Protein 6IBH (pdb70)

Structure (mmCIF, N/CA/C/O backbone):
data_6IBH
#
_entry.id   6IBH
#
_cell.length_a   32.940
_cell.length_b   67.590
_cell.length_c   68.900
_cell.angle_alpha   90.00
_cell.angle_beta   97.94
_cell.angle_gamma   90.00
#
_symmetry.space_group_name_H-M   'P 1 21 1'
#
loop_
_entity.id
_entity.type
_entity.pdbx_description
1 polymer 'Auxiliary activity CAZyme'
2 non-polymer 2-acetamido-2-deoxy-beta-D-glucopyranose
3 non-polymer 'COPPER (II) ION'
4 non-polymer IMIDAZOLE
5 water water
#
loop_
_atom_site.group_PDB
_atom_site.id
_atom_site.type_symbol
_atom_site.label_atom_id
_atom_site.label_alt_id
_atom_site.label_comp_id
_atom_site.label_asym_id
_atom_site.label_entity_id
_atom_site.label_seq_id
_atom_site.pdbx_PDB_ins_code
_atom_site.Cartn_x
_atom_site.Cartn_y
_atom_site.Cartn_z
_atom_site.occupancy
_atom_site.B_iso_or_equiv
_atom_site.auth_seq_id
_atom_site.auth_comp_id
_atom_site.auth_asym_id
_atom_site.auth_atom_id
_atom_site.pdbx_PDB_model_num
ATOM 1 N N . HIS A 1 1 ? -10.185 6.949 43.163 1.00 32.07 1 HIS A N 1
ATOM 2 C CA . HIS A 1 1 ? -10.299 6.463 41.766 1.00 31.53 1 HIS A CA 1
ATOM 3 C C . HIS A 1 1 ? -9.176 7.100 40.937 1.00 33.62 1 HIS A C 1
ATOM 4 O O . HIS A 1 1 ? -8.520 8.027 41.411 1.00 30.52 1 HIS A O 1
ATOM 11 N N . PHE A 1 2 ? -8.978 6.618 39.710 1.00 27.96 2 PHE A N 1
ATOM 12 C CA . PHE A 1 2 ? -7.805 7.074 38.941 1.00 27.57 2 PHE A CA 1
ATOM 13 C C . PHE A 1 2 ? -8.089 7.051 37.436 1.00 23.95 2 PHE A C 1
ATOM 14 O O . PHE A 1 2 ? -8.919 6.299 36.932 1.00 24.11 2 PHE A O 1
ATOM 22 N N . GLN A 1 3 ? -7.285 7.837 36.722 1.00 25.35 3 GLN A N 1
ATOM 23 C CA . GLN A 1 3 ? -7.296 7.801 35.296 1.00 26.34 3 GLN A CA 1
ATOM 24 C C . GLN A 1 3 ? -5.883 7.555 34.789 1.00 26.94 3 GLN A C 1
ATOM 25 O O . GLN A 1 3 ? -4.919 8.018 35.371 1.00 28.20 3 GLN A O 1
ATOM 31 N N . LEU A 1 4 ? -5.801 6.842 33.674 1.00 24.92 4 LEU A N 1
ATOM 32 C CA . LEU A 1 4 ? -4.577 6.796 32.857 1.00 29.84 4 LEU A CA 1
ATOM 33 C C . LEU A 1 4 ? -4.417 8.107 32.095 1.00 31.34 4 LEU A C 1
ATOM 34 O O . LEU A 1 4 ? -5.303 8.468 31.372 1.00 35.77 4 LEU A O 1
ATOM 39 N N . GLN A 1 5 ? -3.267 8.767 32.252 1.00 31.46 5 GLN A N 1
ATOM 40 C CA . GLN A 1 5 ? -2.878 9.923 31.465 1.00 34.46 5 GLN A CA 1
ATOM 41 C C . GLN A 1 5 ? -2.133 9.441 30.210 1.00 35.82 5 GLN A C 1
ATOM 42 O O . GLN A 1 5 ? -2.515 9.809 29.117 1.00 32.89 5 GLN A O 1
ATOM 48 N N . TRP A 1 6 ? -1.114 8.589 30.380 1.00 31.34 6 TRP A N 1
ATOM 49 C CA . TRP A 1 6 ? -0.372 7.997 29.260 1.00 29.86 6 TRP A CA 1
ATOM 50 C C . TRP A 1 6 ? 0.273 6.700 29.740 1.00 27.56 6 TRP A C 1
ATOM 51 O O . TRP A 1 6 ? 0.819 6.646 30.848 1.00 30.33 6 TRP A O 1
ATOM 62 N N . PRO A 1 7 ? 0.205 5.643 28.942 1.00 28.77 7 PRO A N 1
ATOM 63 C CA . PRO A 1 7 ? -0.504 5.559 27.671 1.00 30.58 7 PRO A CA 1
ATOM 64 C C . PRO A 1 7 ? -2.009 5.543 27.886 1.00 30.80 7 PRO A C 1
ATOM 65 O O . PRO A 1 7 ? -2.448 5.171 28.977 1.00 32.91 7 PRO A O 1
ATOM 69 N N . GLY A 1 8 ? -2.765 5.989 26.874 1.00 28.11 8 GLY A N 1
ATOM 70 C CA . GLY A 1 8 ? -4.193 6.177 27.029 1.00 29.29 8 GLY A CA 1
ATOM 71 C C . GLY A 1 8 ? -4.923 4.863 27.213 1.00 26.70 8 GLY A C 1
ATOM 72 O O . GLY A 1 8 ? -4.547 3.792 26.665 1.00 28.66 8 GLY A O 1
ATOM 73 N N . ALA A 1 9 ? -5.995 4.921 27.991 1.00 25.17 9 ALA A N 1
ATOM 74 C CA . ALA A 1 9 ? -6.817 3.773 28.270 1.00 25.17 9 ALA A CA 1
ATOM 75 C C . ALA A 1 9 ? -7.644 3.340 27.045 1.00 27.37 9 ALA A C 1
ATOM 76 O O . ALA A 1 9 ? -7.838 4.077 26.047 1.00 28.26 9 ALA A O 1
ATOM 78 N N . ARG A 1 10 ? -8.222 2.128 27.171 1.00 29.31 10 ARG A N 1
ATOM 79 C CA . ARG A 1 10 ? -9.024 1.509 26.124 1.00 31.19 10 ARG A CA 1
ATOM 80 C C . ARG A 1 10 ? -10.211 2.372 25.735 1.00 30.94 10 ARG A C 1
ATOM 81 O O . ARG A 1 10 ? -10.624 2.355 24.576 1.00 34.85 10 ARG A O 1
ATOM 89 N N . GLY A 1 11 ? -10.794 3.034 26.729 1.00 29.84 11 GLY A N 1
ATOM 90 C CA . GLY A 1 11 ? -11.976 3.875 26.525 1.00 31.56 11 GLY A CA 1
ATOM 91 C C . GLY A 1 11 ? -12.115 4.848 27.663 1.00 30.18 11 GLY A C 1
ATOM 92 O O . GLY A 1 11 ? -11.215 4.930 28.508 1.00 28.43 11 GLY A O 1
ATOM 93 N N . ALA A 1 12 ? -13.248 5.547 27.707 1.00 30.79 12 ALA A N 1
ATOM 94 C CA . ALA A 1 12 ? -13.470 6.616 28.650 1.00 33.85 12 ALA A CA 1
ATOM 95 C C . ALA A 1 12 ? -13.425 6.109 30.095 1.00 34.81 12 ALA A C 1
ATOM 96 O O . ALA A 1 12 ? -13.856 4.978 30.396 1.00 28.69 12 ALA A O 1
ATOM 98 N N . PHE A 1 13 ? -12.874 6.963 30.970 1.00 31.14 13 PHE A N 1
ATOM 99 C CA . PHE A 1 13 ? -12.918 6.784 32.384 1.00 33.73 13 PHE A CA 1
ATOM 100 C C . PHE A 1 13 ? -14.374 6.864 32.836 1.00 31.65 13 PHE A C 1
ATOM 101 O O . PHE A 1 13 ? -15.061 7.827 32.543 1.00 31.73 13 PHE A O 1
ATOM 109 N N . VAL A 1 14 ? -14.836 5.818 33.512 1.00 29.67 14 VAL A N 1
ATOM 110 C CA . VAL A 1 14 ? -16.122 5.880 34.190 1.00 31.33 14 VAL A CA 1
ATOM 111 C C . VAL A 1 14 ? -15.910 5.354 35.614 1.00 29.10 14 VAL A C 1
ATOM 112 O O . VAL A 1 14 ? -15.518 4.203 35.812 1.00 29.29 14 VAL A O 1
ATOM 116 N N . ALA A 1 15 ? -16.103 6.224 36.600 1.00 29.25 15 ALA A N 1
ATOM 117 C CA . ALA A 1 15 ? -15.702 5.946 37.989 1.00 27.62 15 ALA A CA 1
ATOM 118 C C . ALA A 1 15 ? -16.322 4.623 38.483 1.00 30.19 15 ALA A C 1
ATOM 119 O O . ALA A 1 15 ? -15.615 3.753 39.020 1.00 29.62 15 ALA A O 1
ATOM 121 N N . ASN A 1 16 ? -17.625 4.452 38.238 1.00 29.11 16 ASN A N 1
ATOM 122 C CA . ASN A 1 16 ? -18.352 3.302 38.811 1.00 34.74 16 ASN A CA 1
ATOM 123 C C . ASN A 1 16 ? -17.870 1.999 38.161 1.00 34.18 16 ASN A C 1
ATOM 124 O O . ASN A 1 16 ? -17.902 0.933 38.768 1.00 33.60 16 ASN A O 1
ATOM 129 N N . ASP A 1 17 ? -17.409 2.097 36.913 1.00 31.25 17 ASP A N 1
ATOM 130 C CA . ASP A 1 17 ? -17.008 0.937 36.135 1.00 30.75 17 ASP A CA 1
ATOM 131 C C . ASP A 1 17 ? -15.580 0.488 36.450 1.00 28.88 17 ASP A C 1
ATOM 132 O O . ASP A 1 17 ? -15.154 -0.585 35.975 1.00 26.45 17 ASP A O 1
ATOM 137 N N . GLU A 1 18 ? -14.853 1.230 37.285 1.00 27.55 18 GLU A N 1
ATOM 138 C CA . GLU A 1 18 ? -13.462 0.865 37.576 1.00 28.93 18 GLU A CA 1
ATOM 139 C C . GLU A 1 18 ? -13.371 -0.423 38.400 1.00 27.26 18 GLU A C 1
ATOM 140 O O . GLU A 1 18 ? -12.343 -1.036 38.445 1.00 24.73 18 GLU A O 1
ATOM 146 N N . VAL A 1 19 ? -14.478 -0.852 39.029 1.00 26.52 19 VAL A N 1
ATOM 147 C CA . VAL A 1 19 ? -14.475 -2.125 39.750 1.00 29.18 19 VAL A CA 1
ATOM 148 C C . VAL A 1 19 ? -14.443 -3.349 38.827 1.00 29.76 19 VAL A C 1
ATOM 149 O O . VAL A 1 19 ? -14.226 -4.445 39.355 1.00 32.12 19 VAL A O 1
ATOM 153 N N . TYR A 1 20 ? -14.641 -3.183 37.514 1.00 26.90 20 TYR A N 1
ATOM 154 C CA . TYR A 1 20 ? -14.629 -4.276 36.533 1.00 29.56 20 TYR A CA 1
ATOM 155 C C . TYR A 1 20 ? -13.291 -4.361 35.816 1.00 30.99 20 TYR A C 1
ATOM 156 O O . TYR A 1 20 ? -12.546 -3.395 35.678 1.00 25.83 20 TYR A O 1
ATOM 165 N N . PHE A 1 21 ? -12.998 -5.577 35.364 1.00 29.05 21 PHE A N 1
ATOM 166 C CA . PHE A 1 21 ? -11.900 -5.835 34.450 1.00 32.67 21 PHE A CA 1
ATOM 167 C C . PHE A 1 21 ? -11.802 -4.747 33.373 1.00 27.62 21 PHE A C 1
ATOM 168 O O . PHE A 1 21 ? -12.732 -4.498 32.624 1.00 27.35 21 PHE A O 1
ATOM 176 N N . CYS A 1 22 ? -10.610 -4.139 33.266 1.00 28.40 22 CYS A N 1
ATOM 177 C CA . CYS A 1 22 ? -10.288 -3.113 32.283 1.00 27.92 22 CYS A CA 1
ATOM 178 C C . CYS A 1 22 ? -11.303 -1.966 32.332 1.00 27.54 22 CYS A C 1
ATOM 179 O O . CYS A 1 22 ? -11.581 -1.352 31.306 1.00 29.14 22 CYS A O 1
ATOM 182 N N . GLY A 1 23 ? -11.868 -1.700 33.519 1.00 28.13 23 GLY A N 1
ATOM 183 C CA . GLY A 1 23 ? -12.842 -0.612 33.656 1.00 27.00 23 GLY A CA 1
ATOM 184 C C . GLY A 1 23 ? -14.091 -0.825 32.812 1.00 28.07 23 GLY A C 1
ATOM 185 O O . GLY A 1 23 ? -14.716 0.149 32.401 1.00 28.57 23 GLY A O 1
ATOM 186 N N . ALA A 1 24 ? -14.481 -2.097 32.635 1.00 28.53 24 ALA A N 1
ATOM 187 C CA . ALA A 1 24 ? -15.651 -2.603 31.849 1.00 29.68 24 ALA A CA 1
ATOM 188 C C . ALA A 1 24 ? -15.434 -2.475 30.337 1.00 31.37 24 ALA A C 1
ATOM 189 O O . ALA A 1 24 ? -16.330 -2.834 29.551 1.00 33.59 24 ALA A O 1
ATOM 191 N N . HIS A 1 25 ? -14.256 -2.002 29.905 1.00 31.05 25 HIS A N 1
ATOM 192 C CA . HIS A 1 25 ? -13.866 -2.072 28.486 1.00 30.69 25 HIS A CA 1
ATOM 193 C C . HIS A 1 25 ? -13.209 -3.430 28.259 1.00 31.70 25 HIS A C 1
ATOM 194 O O . HIS A 1 25 ? -11.986 -3.525 28.182 1.00 32.68 25 HIS A O 1
ATOM 201 N N A ASN A 1 26 ? -14.018 -4.496 28.204 0.50 34.61 26 ASN A N 1
ATOM 202 N N B ASN A 1 26 ? -14.044 -4.470 28.164 0.50 32.99 26 ASN A N 1
ATOM 203 C CA A ASN A 1 26 ? -13.469 -5.853 28.363 0.50 38.33 26 ASN A CA 1
ATOM 204 C CA B ASN A 1 26 ? -13.613 -5.861 28.304 0.50 35.76 26 ASN A CA 1
ATOM 205 C C A ASN A 1 26 ? -12.786 -6.325 27.075 0.50 36.63 26 ASN A C 1
ATOM 206 C C B ASN A 1 26 ? -12.816 -6.316 27.077 0.50 35.10 26 ASN A C 1
ATOM 207 O O A ASN A 1 26 ? -11.858 -7.113 27.177 0.50 38.00 26 ASN A O 1
ATOM 208 O O B ASN A 1 26 ? -11.877 -7.097 27.206 0.50 36.56 26 ASN A O 1
ATOM 217 N N . ASN A 1 27 ? -13.206 -5.825 25.906 1.00 35.47 27 ASN A N 1
ATOM 218 C CA . ASN A 1 27 ? -12.617 -6.224 24.671 1.00 38.09 27 ASN A CA 1
ATOM 219 C C . ASN A 1 27 ? -11.436 -5.318 24.325 1.00 36.30 27 ASN A C 1
ATOM 220 O O . ASN A 1 27 ? -11.448 -4.098 24.539 1.00 34.69 27 ASN A O 1
ATOM 225 N N . VAL A 1 28 ? -10.402 -5.942 23.760 1.00 35.94 28 VAL A N 1
ATOM 226 C CA . VAL A 1 28 ? -9.249 -5.215 23.280 1.00 34.66 28 VAL A CA 1
ATOM 227 C C . VAL A 1 28 ? -9.645 -4.255 22.155 1.00 38.29 28 VAL A C 1
ATOM 228 O O . VAL A 1 28 ? -10.570 -4.513 21.379 1.00 35.20 28 VAL A O 1
ATOM 232 N N . THR A 1 29 ? -8.892 -3.153 22.054 1.00 35.75 29 THR A N 1
ATOM 233 C CA . THR A 1 29 ? -9.068 -2.135 21.042 1.00 36.36 29 THR A CA 1
ATOM 234 C C . THR A 1 29 ? -7.988 -2.318 19.972 1.00 41.34 29 THR A C 1
ATOM 235 O O . THR A 1 29 ? -7.005 -3.037 20.212 1.00 42.09 29 THR A O 1
ATOM 239 N N . THR A 1 30 ? -8.170 -1.667 18.810 1.00 37.61 30 THR A N 1
ATOM 240 C CA . THR A 1 30 ? -7.171 -1.750 17.735 1.00 38.03 30 THR A CA 1
ATOM 241 C C . THR A 1 30 ? -6.381 -0.448 17.608 1.00 36.81 30 THR A C 1
ATOM 242 O O . THR A 1 30 ? -5.440 -0.378 16.857 1.00 43.58 30 THR A O 1
ATOM 246 N N . ASN A 1 31 ? -6.796 0.609 18.294 1.00 33.63 31 ASN A N 1
ATOM 247 C CA . ASN A 1 31 ? -6.070 1.866 18.253 1.00 32.63 31 ASN A CA 1
ATOM 248 C C . ASN A 1 31 ? -5.051 1.912 19.406 1.00 34.27 31 ASN A C 1
ATOM 249 O O . ASN A 1 31 ? -5.252 2.616 20.441 1.00 34.76 31 ASN A O 1
ATOM 254 N N . ARG A 1 32 ? -3.979 1.151 19.236 1.00 32.54 32 ARG A N 1
ATOM 255 C CA . ARG A 1 32 ? -2.965 0.940 20.292 1.00 33.15 32 ARG A CA 1
ATOM 256 C C . ARG A 1 32 ? -1.982 2.113 20.309 1.00 35.47 32 ARG A C 1
ATOM 257 O O . ARG A 1 32 ? -1.748 2.788 19.303 1.00 35.82 32 ARG A O 1
ATOM 265 N N . THR A 1 33 ? -1.398 2.375 21.475 1.00 33.71 33 THR A N 1
ATOM 266 C CA . THR A 1 33 ? -0.356 3.395 21.584 1.00 33.53 33 THR A CA 1
ATOM 267 C C . THR A 1 33 ? 1.000 2.696 21.369 1.00 36.29 33 THR A C 1
ATOM 268 O O . THR A 1 33 ? 1.283 1.656 21.972 1.00 30.82 33 THR A O 1
ATOM 272 N N . ASP A 1 34 ? 1.859 3.308 20.546 1.00 35.07 34 ASP A N 1
ATOM 273 C CA . ASP A 1 34 ? 3.219 2.833 20.428 1.00 37.29 34 ASP A CA 1
ATOM 274 C C . ASP A 1 34 ? 3.985 3.178 21.716 1.00 30.37 34 ASP A C 1
ATOM 275 O O . ASP A 1 34 ? 3.979 4.321 22.183 1.00 34.44 34 ASP A O 1
ATOM 280 N N . PHE A 1 35 ? 4.659 2.167 22.243 1.00 33.01 35 PHE A N 1
ATOM 281 C CA . PHE A 1 35 ? 5.289 2.255 23.550 1.00 32.32 35 PHE A CA 1
ATOM 282 C C . PHE A 1 35 ? 6.736 1.814 23.419 1.00 30.95 35 PHE A C 1
ATOM 283 O O . PHE A 1 35 ? 6.987 0.680 23.015 1.00 31.74 35 PHE A O 1
ATOM 291 N N . PRO A 1 36 ? 7.716 2.686 23.778 1.00 33.25 36 PRO A N 1
ATOM 292 C CA . PRO A 1 36 ? 9.127 2.420 23.482 1.00 33.68 36 PRO A CA 1
ATOM 293 C C . PRO A 1 36 ? 9.790 1.368 24.386 1.00 33.82 36 PRO A C 1
ATOM 294 O O . PRO A 1 36 ? 9.456 1.244 25.561 1.00 36.40 36 PRO A O 1
ATOM 298 N N . LEU A 1 37 ? 10.755 0.639 23.826 1.00 37.95 37 LEU A N 1
ATOM 299 C CA . LEU A 1 37 ? 11.521 -0.377 24.537 1.00 37.68 37 LEU A CA 1
ATOM 300 C C . LEU A 1 37 ? 12.897 0.170 24.964 1.00 37.02 37 LEU A C 1
ATOM 301 O O . LEU A 1 37 ? 13.711 -0.572 25.487 1.00 38.38 37 LEU A O 1
ATOM 306 N N . ASP A 1 38 ? 13.154 1.455 24.751 1.00 40.55 38 ASP A N 1
ATOM 307 C CA . ASP A 1 38 ? 14.501 2.033 24.912 1.00 42.44 38 ASP A CA 1
ATOM 308 C C . ASP A 1 38 ? 14.673 2.691 26.295 1.00 40.37 38 ASP A C 1
ATOM 309 O O . ASP A 1 38 ? 15.667 3.375 26.541 1.00 39.17 38 ASP A O 1
ATOM 314 N N . GLY A 1 39 ? 13.663 2.551 27.169 1.00 36.60 39 GLY A N 1
ATOM 315 C CA . GLY A 1 39 ? 13.687 3.070 28.484 1.00 35.16 39 GLY A CA 1
ATOM 316 C C . GLY A 1 39 ? 13.144 4.479 28.596 1.00 38.60 39 GLY A C 1
ATOM 317 O O . GLY A 1 39 ? 13.180 5.046 29.676 1.00 41.80 39 GLY A O 1
ATOM 318 N N . SER A 1 40 ? 12.602 5.058 27.516 1.00 31.11 40 SER A N 1
ATOM 319 C CA . SER A 1 40 ? 11.992 6.387 27.642 1.00 33.00 40 SER A CA 1
ATOM 320 C C . SER A 1 40 ? 10.518 6.281 28.065 1.00 30.21 40 SER A C 1
ATOM 321 O O . SER A 1 40 ? 9.827 7.291 28.243 1.00 34.62 40 SER A O 1
ATOM 324 N N . GLY A 1 41 ? 9.999 5.062 28.133 1.00 32.59 41 GLY A N 1
ATOM 325 C CA . GLY A 1 41 ? 8.595 4.852 28.428 1.00 30.98 41 GLY A CA 1
ATOM 326 C C . GLY A 1 41 ? 8.277 5.050 29.902 1.00 29.99 41 GLY A C 1
ATOM 327 O O . GLY A 1 41 ? 9.160 5.073 30.792 1.00 27.86 41 GLY A O 1
ATOM 328 N N . PHE A 1 42 ? 6.988 5.214 30.161 1.00 28.83 42 PHE A N 1
ATOM 329 C CA . PHE A 1 42 ? 6.482 5.482 31.481 1.00 28.41 42 PHE A CA 1
ATOM 330 C C . PHE A 1 42 ? 4.986 5.194 31.515 1.00 30.50 42 PHE A C 1
ATOM 331 O O . PHE A 1 42 ? 4.306 5.153 30.471 1.00 29.28 42 PHE A O 1
ATOM 339 N N . VAL A 1 43 ? 4.475 5.051 32.747 1.00 27.78 43 VAL A N 1
ATOM 340 C CA . VAL A 1 43 ? 3.065 5.000 32.935 1.00 27.23 43 VAL A CA 1
ATOM 341 C C . VAL A 1 43 ? 2.666 6.116 33.887 1.00 27.41 43 VAL A C 1
ATOM 342 O O . VAL A 1 43 ? 3.209 6.206 34.995 1.00 26.66 43 VAL A O 1
ATOM 346 N N . SER A 1 44 ? 1.749 6.965 33.427 1.00 25.81 44 SER A N 1
ATOM 347 C CA . SER A 1 44 ? 1.317 8.137 34.169 1.00 26.83 44 SER A CA 1
ATOM 348 C C . SER A 1 44 ? -0.174 8.034 34.480 1.00 25.88 44 SER A C 1
ATOM 349 O O . SER A 1 44 ? -1.003 7.882 33.535 1.00 26.53 44 SER A O 1
ATOM 352 N N . ILE A 1 45 ? -0.517 8.186 35.764 1.00 25.30 45 ILE A N 1
ATOM 353 C CA . ILE A 1 45 ? -1.876 8.176 36.234 1.00 25.42 45 ILE A CA 1
ATOM 354 C C . ILE A 1 45 ? -2.176 9.442 37.013 1.00 27.65 45 ILE A C 1
ATOM 355 O O . ILE A 1 45 ? -1.287 10.137 37.422 1.00 25.43 45 ILE A O 1
ATOM 360 N N . LYS A 1 46 ? -3.473 9.665 37.250 1.00 27.37 46 LYS A N 1
ATOM 361 C CA . LYS A 1 46 ? -3.910 10.706 38.166 1.00 30.61 46 LYS A CA 1
ATOM 362 C C . LYS A 1 46 ? -4.910 10.105 39.145 1.00 26.98 46 LYS A C 1
ATOM 363 O O . LYS A 1 46 ? -5.807 9.432 38.705 1.00 28.86 46 LYS A O 1
ATOM 369 N N . SER A 1 47 ? -4.652 10.277 40.444 1.00 25.52 47 SER A N 1
ATOM 370 C CA . SER A 1 47 ? -5.537 9.808 41.509 1.00 27.69 47 SER A CA 1
ATOM 371 C C . SER A 1 47 ? -6.306 10.999 42.117 1.00 29.06 47 SER A C 1
ATOM 372 O O . SER A 1 47 ? -5.717 12.009 42.441 1.00 27.47 47 SER A O 1
ATOM 375 N N . GLY A 1 48 ? -7.573 10.769 42.425 1.00 27.23 48 GLY A N 1
ATOM 376 C CA . GLY A 1 48 ? -8.403 11.723 43.138 1.00 32.02 48 GLY A CA 1
ATOM 377 C C . GLY A 1 48 ? -8.130 11.778 44.636 1.00 34.31 48 GLY A C 1
ATOM 378 O O . GLY A 1 48 ? -8.532 12.736 45.267 1.00 34.89 48 GLY A O 1
ATOM 379 N N . HIS A 1 49 ? -7.440 10.776 45.207 1.00 30.08 49 HIS A N 1
ATOM 380 C CA . HIS A 1 49 ? -7.261 10.704 46.655 1.00 30.94 49 HIS A CA 1
ATOM 381 C C . HIS A 1 49 ? -6.056 9.837 46.990 1.00 32.31 49 HIS A C 1
ATOM 382 O O . HIS A 1 49 ? -5.526 9.114 46.137 1.00 33.51 49 HIS A O 1
ATOM 389 N N . ALA A 1 50 ? -5.571 9.993 48.221 1.00 30.27 50 ALA A N 1
ATOM 390 C CA . ALA A 1 50 ? -4.404 9.252 48.698 1.00 30.30 50 ALA A CA 1
ATOM 391 C C . ALA A 1 50 ? -4.540 9.107 50.206 1.00 30.07 50 ALA A C 1
ATOM 392 O O . ALA A 1 50 ? -5.230 9.926 50.794 1.00 29.24 50 ALA A O 1
ATOM 394 N N . PRO A 1 51 ? -3.897 8.104 50.821 1.00 28.13 51 PRO A N 1
ATOM 395 C CA . PRO A 1 51 ? -3.032 7.115 50.190 1.00 26.59 51 PRO A CA 1
ATOM 396 C C . PRO A 1 51 ? -3.762 6.085 49.311 1.00 26.85 51 PRO A C 1
ATOM 397 O O . PRO A 1 51 ? -4.982 5.828 49.457 1.00 27.17 51 PRO A O 1
ATOM 401 N N . TYR A 1 52 ? -3.013 5.460 48.402 1.00 24.19 52 TYR A N 1
ATOM 402 C CA . TYR A 1 52 ? -3.495 4.354 47.633 1.00 25.78 52 TYR A CA 1
ATOM 403 C C . TYR A 1 52 ? -2.297 3.462 47.305 1.00 25.30 52 TYR A C 1
ATOM 404 O O . TYR A 1 52 ? -1.152 3.864 47.467 1.00 27.55 52 TYR A O 1
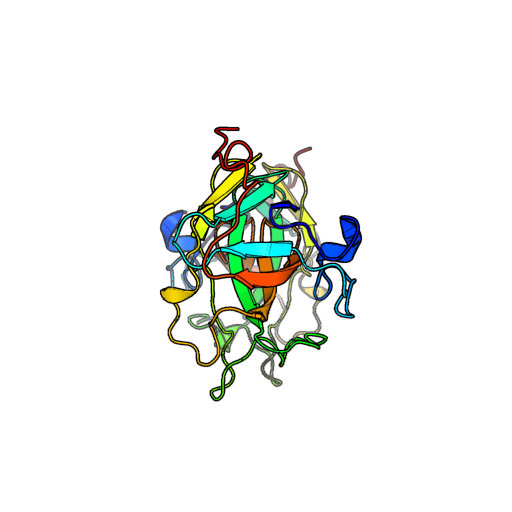ATOM 413 N N . THR A 1 53 ? -2.607 2.231 46.949 1.00 23.94 53 THR A N 1
ATOM 414 C CA . THR A 1 53 ? -1.621 1.253 46.525 1.00 24.68 53 THR A CA 1
ATOM 415 C C . THR A 1 53 ? -1.855 0.978 45.040 1.00 23.27 53 THR A C 1
ATOM 416 O O . THR A 1 53 ? -2.941 0.756 44.623 1.00 24.43 53 THR A O 1
ATOM 420 N N . VAL A 1 54 ? -0.784 0.999 44.223 1.00 23.04 54 VAL A N 1
ATOM 421 C CA . VAL A 1 54 ? -0.948 0.836 42.817 1.00 22.19 54 VAL A CA 1
ATOM 422 C C . VAL A 1 54 ? 0.193 -0.063 42.314 1.00 21.72 54 VAL A C 1
ATOM 423 O O . VAL A 1 54 ? 1.285 -0.055 42.844 1.00 22.49 54 VAL A O 1
ATOM 427 N N . GLY A 1 55 ? -0.147 -0.841 41.289 1.00 23.70 55 GLY A N 1
ATOM 428 C CA . GLY A 1 55 ? 0.811 -1.615 40.521 1.00 22.60 55 GLY A CA 1
ATOM 429 C C . GLY A 1 55 ? 0.245 -1.816 39.125 1.00 22.81 55 GLY A C 1
ATOM 430 O O . GLY A 1 55 ? -0.786 -1.201 38.775 1.00 24.79 55 GLY A O 1
ATOM 431 N N . ALA A 1 56 ? 0.930 -2.610 38.286 1.00 23.87 56 ALA A N 1
ATOM 432 C CA . ALA A 1 56 ? 0.380 -2.945 36.966 1.00 24.67 56 ALA A CA 1
ATOM 433 C C . ALA A 1 56 ? 0.686 -4.399 36.640 1.00 29.15 56 ALA A C 1
ATOM 434 O O . ALA A 1 56 ? 1.760 -4.856 36.960 1.00 29.12 56 ALA A O 1
ATOM 436 N N . ILE A 1 57 ? -0.274 -5.049 35.974 1.00 30.21 57 ILE A N 1
ATOM 437 C CA . ILE A 1 57 ? -0.111 -6.381 35.404 1.00 29.54 57 ILE A CA 1
ATOM 438 C C . ILE A 1 57 ? -0.159 -6.252 33.887 1.00 28.60 57 ILE A C 1
ATOM 439 O O . ILE A 1 57 ? -0.618 -5.252 33.358 1.00 28.40 57 ILE A O 1
ATOM 444 N N . ILE A 1 58 ? 0.411 -7.230 33.190 1.00 30.00 58 ILE A N 1
ATOM 445 C CA . ILE A 1 58 ? 0.581 -7.136 31.761 1.00 30.28 58 ILE A CA 1
ATOM 446 C C . ILE A 1 58 ? 0.128 -8.443 31.088 1.00 33.47 58 ILE A C 1
ATOM 447 O O . ILE A 1 58 ? 0.336 -9.513 31.614 1.00 32.23 58 ILE A O 1
ATOM 452 N N . SER A 1 59 ? -0.507 -8.290 29.922 1.00 35.84 59 SER A N 1
ATOM 453 C CA . SER A 1 59 ? -0.824 -9.393 29.012 1.00 39.19 59 SER A CA 1
ATOM 454 C C . SER A 1 59 ? -0.080 -9.147 27.705 1.00 32.03 59 SER A C 1
ATOM 455 O O . SER A 1 59 ? -0.063 -8.044 27.178 1.00 32.26 59 SER A O 1
ATOM 458 N N . LEU A 1 60 ? 0.561 -10.211 27.215 1.00 35.75 60 LEU A N 1
ATOM 459 C CA . LEU A 1 60 ? 1.159 -10.219 25.871 1.00 38.48 60 LEU A CA 1
ATOM 460 C C . LEU A 1 60 ? 0.224 -10.896 24.836 1.00 42.00 60 LEU A C 1
ATOM 461 O O . LEU A 1 60 ? 0.647 -11.214 23.715 1.00 41.31 60 LEU A O 1
ATOM 466 N N . GLU A 1 61 ? -1.033 -11.160 25.208 1.00 40.61 61 GLU A N 1
ATOM 467 C CA . GLU A 1 61 ? -2.073 -11.551 24.251 1.00 40.53 61 GLU A CA 1
ATOM 468 C C . GLU A 1 61 ? -2.543 -10.321 23.481 1.00 43.44 61 GLU A C 1
ATOM 469 O O . GLU A 1 61 ? -2.792 -9.277 24.102 1.00 44.45 61 GLU A O 1
ATOM 475 N N . THR A 1 62 ? -2.689 -10.450 22.152 1.00 40.76 62 THR A N 1
ATOM 476 C CA . THR A 1 62 ? -3.307 -9.399 21.354 1.00 42.66 62 THR A CA 1
ATOM 477 C C . THR A 1 62 ? -4.764 -9.239 21.823 1.00 41.84 62 THR A C 1
ATOM 478 O O . THR A 1 62 ? -5.260 -8.120 21.979 1.00 45.37 62 THR A O 1
ATOM 482 N N . ASP A 1 63 ? -5.430 -10.371 22.066 1.00 42.10 63 ASP A N 1
ATOM 483 C CA . ASP A 1 63 ? -6.829 -10.410 22.444 1.00 46.47 63 ASP A CA 1
ATOM 484 C C . ASP A 1 63 ? -6.915 -10.565 23.973 1.00 49.05 63 ASP A C 1
ATOM 485 O O . ASP A 1 63 ? -7.344 -11.601 24.498 1.00 50.26 63 ASP A O 1
ATOM 490 N N . ALA A 1 64 ? -6.470 -9.526 24.692 1.00 40.69 64 ALA A N 1
ATOM 491 C CA . ALA A 1 64 ? -6.434 -9.574 26.152 1.00 44.02 64 ALA A CA 1
ATOM 492 C C . ALA A 1 64 ? -7.832 -9.216 26.669 1.00 43.50 64 ALA A C 1
ATOM 493 O O . ALA A 1 64 ? -8.115 -8.053 26.837 1.00 40.25 64 ALA A O 1
ATOM 495 N N . ASP A 1 65 ? -8.691 -10.222 26.866 1.00 47.95 65 ASP A N 1
ATOM 496 C CA . ASP A 1 65 ? -10.128 -9.997 27.063 1.00 49.27 65 ASP A CA 1
ATOM 497 C C . ASP A 1 65 ? -10.566 -10.568 28.419 1.00 48.52 65 ASP A C 1
ATOM 498 O O . ASP A 1 65 ? -11.740 -10.500 28.764 1.00 48.61 65 ASP A O 1
ATOM 503 N N . ALA A 1 66 ? -9.631 -11.104 29.211 1.00 40.38 66 ALA A N 1
ATOM 504 C CA . ALA A 1 66 ? -9.970 -11.840 30.430 1.00 43.86 66 ALA A CA 1
ATOM 505 C C . ALA A 1 66 ? -8.793 -11.826 31.414 1.00 41.60 66 ALA A C 1
ATOM 506 O O . ALA A 1 66 ? -7.656 -11.691 31.003 1.00 43.31 66 ALA A O 1
ATOM 508 N N . TRP A 1 67 ? -9.086 -12.045 32.695 1.00 40.45 67 TRP A N 1
ATOM 509 C CA . TRP A 1 67 ? -8.076 -12.039 33.780 1.00 42.92 67 TRP A CA 1
ATOM 510 C C . TRP A 1 67 ? -6.931 -13.023 33.479 1.00 47.06 67 TRP A C 1
ATOM 511 O O . TRP A 1 67 ? -5.738 -12.747 33.720 1.00 39.83 67 TRP A O 1
ATOM 522 N N A GLU A 1 68 ? -7.307 -14.190 32.952 0.70 49.61 68 GLU A N 1
ATOM 523 N N B GLU A 1 68 ? -7.318 -14.187 32.947 0.30 44.53 68 GLU A N 1
ATOM 524 C CA A GLU A 1 68 ? -6.348 -15.274 32.730 0.70 51.16 68 GLU A CA 1
ATOM 525 C CA B GLU A 1 68 ? -6.414 -15.297 32.658 0.30 43.96 68 GLU A CA 1
ATOM 526 C C A GLU A 1 68 ? -5.283 -14.849 31.707 0.70 40.41 68 GLU A C 1
ATOM 527 C C B GLU A 1 68 ? -5.298 -14.857 31.700 0.30 39.20 68 GLU A C 1
ATOM 528 O O A GLU A 1 68 ? -4.181 -15.385 31.723 0.70 43.46 68 GLU A O 1
ATOM 529 O O B GLU A 1 68 ? -4.194 -15.390 31.741 0.30 40.67 68 GLU A O 1
ATOM 540 N N . ASP A 1 69 ? -5.606 -13.890 30.833 1.00 37.70 69 ASP A N 1
ATOM 541 C CA . ASP A 1 69 ? -4.678 -13.358 29.853 1.00 36.87 6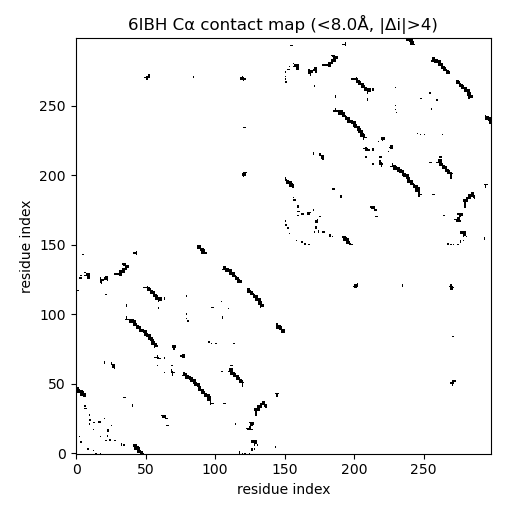9 ASP A CA 1
ATOM 542 C C . ASP A 1 69 ? -3.494 -12.605 30.500 1.00 35.70 69 ASP A C 1
ATOM 543 O O . ASP A 1 69 ? -2.498 -12.284 29.794 1.00 37.06 69 ASP A O 1
ATOM 548 N N . PHE A 1 70 ? -3.580 -12.348 31.807 1.00 35.46 70 PHE A N 1
ATOM 549 C CA . PHE A 1 70 ? -2.567 -11.583 32.557 1.00 35.26 70 PHE A CA 1
ATOM 550 C C . PHE A 1 70 ? -1.832 -12.487 33.536 1.00 35.05 70 PHE A C 1
ATOM 551 O O . PHE A 1 70 ? -1.104 -11.989 34.366 1.00 35.50 70 PHE A O 1
ATOM 559 N N . LYS A 1 71 ? -2.000 -13.814 33.417 1.00 36.77 71 LYS A N 1
ATOM 560 C CA . LYS A 1 71 ? -1.438 -14.747 34.381 1.00 35.53 71 LYS A CA 1
ATOM 561 C C . LYS A 1 71 ? -0.338 -15.555 33.706 1.00 35.67 71 LYS A C 1
ATOM 562 O O . LYS A 1 71 ? -0.359 -15.750 32.500 1.00 37.33 71 LYS A O 1
ATOM 568 N N . ASN A 1 72 ? 0.656 -15.938 34.501 1.00 38.88 72 ASN A N 1
ATOM 569 C CA . ASN A 1 72 ? 1.747 -16.761 33.991 1.00 43.70 72 ASN A CA 1
ATOM 570 C C . ASN A 1 72 ? 1.364 -18.238 34.156 1.00 40.34 72 ASN A C 1
ATOM 571 O O . ASN A 1 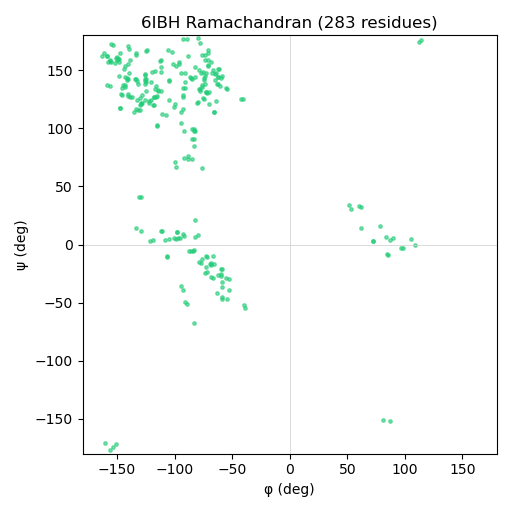72 ? 0.313 -18.562 34.747 1.00 39.98 72 ASN A O 1
ATOM 576 N N . SER A 1 73 ? 2.255 -19.102 33.655 1.00 45.90 73 SER A N 1
ATOM 577 C CA . SER A 1 73 ? 2.116 -20.566 33.597 1.00 50.73 73 SER A CA 1
ATOM 578 C C . SER A 1 73 ? 1.853 -21.151 34.987 1.00 48.44 73 SER A C 1
ATOM 579 O O . SER A 1 73 ? 1.197 -22.196 35.113 1.00 50.46 73 SER A O 1
ATOM 582 N N . SER A 1 74 ? 2.351 -20.478 36.027 1.00 48.08 74 SER A N 1
ATOM 583 C CA . SER A 1 74 ? 2.149 -20.910 37.413 1.00 45.86 74 SER A CA 1
ATOM 584 C C . SER A 1 74 ? 0.923 -20.261 38.071 1.00 42.93 74 SER A C 1
ATOM 585 O O . SER A 1 74 ? 0.732 -20.405 39.277 1.00 49.17 74 SER A O 1
ATOM 588 N N . GLY A 1 75 ? 0.086 -19.552 37.305 1.00 46.49 75 GLY A N 1
ATOM 589 C CA . GLY A 1 75 ? -1.194 -19.061 37.844 1.00 43.49 75 GLY A CA 1
ATOM 590 C C . GLY A 1 75 ? -1.065 -17.752 38.618 1.00 46.70 75 GLY A C 1
ATOM 591 O O . GLY A 1 75 ? -2.045 -17.286 39.158 1.00 47.11 75 GLY A O 1
ATOM 592 N N . GLY A 1 76 ? 0.114 -17.118 38.618 1.00 45.35 76 GLY A N 1
ATOM 593 C CA . GLY A 1 76 ? 0.273 -15.796 39.242 1.00 45.22 76 GLY A CA 1
ATOM 594 C C . GLY A 1 76 ? 0.153 -14.676 38.218 1.00 41.13 76 GLY A C 1
ATOM 595 O O . GLY A 1 76 ? 0.386 -14.870 37.016 1.00 36.33 76 GLY A O 1
ATOM 596 N N . ASP A 1 77 ? -0.189 -13.477 38.708 1.00 43.46 77 ASP A N 1
ATOM 597 C CA . ASP A 1 77 ? -0.291 -12.319 37.863 1.00 40.12 77 ASP A CA 1
ATOM 598 C C . ASP A 1 77 ? 1.094 -12.011 37.315 1.00 34.39 77 ASP A C 1
ATOM 599 O O . ASP A 1 77 ? 2.056 -12.132 38.047 1.00 39.71 77 ASP A O 1
ATOM 604 N N . GLN A 1 78 ? 1.154 -11.596 36.047 1.00 31.85 78 GLN A N 1
ATOM 605 C CA . GLN A 1 78 ? 2.389 -11.104 35.436 1.00 35.43 78 GLN A CA 1
ATOM 606 C C . GLN A 1 78 ? 2.545 -9.633 35.806 1.00 34.58 78 GLN A C 1
ATOM 607 O O . GLN A 1 78 ? 1.886 -8.776 35.215 1.00 32.24 78 GLN A O 1
ATOM 613 N N . ILE A 1 79 ? 3.376 -9.379 36.826 1.00 37.04 79 ILE A N 1
ATOM 614 C CA . ILE A 1 79 ? 3.521 -8.072 37.378 1.00 36.38 79 ILE A CA 1
ATOM 615 C C . ILE A 1 79 ? 4.464 -7.298 36.474 1.00 37.23 79 ILE A C 1
ATOM 616 O O . ILE A 1 79 ? 5.580 -7.717 36.247 1.00 39.15 79 ILE A O 1
ATOM 621 N N . ALA A 1 80 ? 3.977 -6.170 35.950 1.00 31.16 80 ALA A N 1
ATOM 622 C CA . ALA A 1 80 ? 4.782 -5.273 35.138 1.00 30.60 80 ALA A CA 1
ATOM 623 C C . ALA A 1 80 ? 5.416 -4.170 36.008 1.00 30.70 80 ALA A C 1
ATOM 624 O O . ALA A 1 80 ? 6.497 -3.697 35.716 1.00 28.56 80 ALA A O 1
ATOM 626 N N . ILE A 1 81 ? 4.648 -3.678 36.981 1.00 28.06 81 ILE A N 1
ATOM 627 C CA . ILE A 1 81 ? 5.015 -2.597 37.855 1.00 29.64 81 ILE A CA 1
ATOM 628 C C . ILE A 1 81 ? 4.656 -3.032 39.267 1.00 26.60 81 ILE A C 1
ATOM 629 O O . ILE A 1 81 ? 3.507 -3.294 39.567 1.00 28.69 81 ILE A O 1
ATOM 634 N N . ALA A 1 82 ? 5.657 -3.158 40.116 1.00 29.60 82 ALA A N 1
ATOM 635 C CA . ALA A 1 82 ? 5.468 -3.685 41.457 1.00 27.50 82 ALA A CA 1
ATOM 636 C C . ALA A 1 82 ? 4.538 -2.762 42.223 1.00 25.49 82 ALA A C 1
ATOM 637 O O . ALA A 1 82 ? 4.587 -1.509 42.039 1.00 25.81 82 ALA A O 1
ATOM 639 N N . TYR A 1 83 ? 3.701 -3.365 43.076 1.00 27.57 83 TYR A N 1
ATOM 640 C CA . TYR A 1 83 ? 2.798 -2.617 43.970 1.00 27.37 83 TYR A CA 1
ATOM 641 C C . TYR A 1 83 ? 3.614 -1.723 44.910 1.00 29.11 83 TYR A C 1
ATOM 642 O O . TYR A 1 83 ? 4.641 -2.140 45.470 1.00 29.72 83 TYR A O 1
ATOM 651 N N . ARG A 1 84 ? 3.163 -0.476 45.092 1.00 25.08 84 ARG A N 1
ATOM 652 C CA . ARG A 1 84 ? 3.716 0.380 46.075 1.00 27.07 84 ARG A CA 1
ATOM 653 C C . ARG A 1 84 ? 2.611 1.300 46.589 1.00 26.61 84 ARG A C 1
ATOM 654 O O . ARG A 1 84 ? 1.579 1.553 45.910 1.00 26.11 84 ARG A O 1
ATOM 662 N N . GLN A 1 85 ? 2.860 1.848 47.779 1.00 25.68 85 GLN A N 1
ATOM 663 C CA . GLN A 1 85 ? 1.953 2.827 48.360 1.00 27.84 85 GLN A CA 1
ATOM 664 C C . GLN A 1 85 ? 2.346 4.203 47.805 1.00 28.94 85 GLN A C 1
ATOM 665 O O . GLN A 1 85 ? 3.511 4.475 47.629 1.00 28.46 85 GLN A O 1
ATOM 671 N N . VAL A 1 86 ? 1.351 5.050 47.551 1.00 28.33 86 VAL A N 1
ATOM 672 C CA . VAL A 1 86 ? 1.527 6.388 47.051 1.00 28.50 86 VAL A CA 1
ATOM 673 C C . VAL A 1 86 ? 0.793 7.289 48.050 1.00 30.26 86 VAL A C 1
ATOM 674 O O . VAL A 1 86 ? -0.336 7.008 48.357 1.00 27.99 86 VAL A O 1
ATOM 678 N N . ASP A 1 87 ? 1.423 8.372 48.511 1.00 30.75 87 ASP A N 1
ATOM 679 C CA . ASP A 1 87 ? 0.890 9.179 49.578 1.00 33.00 87 ASP A CA 1
ATOM 680 C C . ASP A 1 87 ? 0.380 10.538 49.102 1.00 38.47 87 ASP A C 1
ATOM 681 O O . ASP A 1 87 ? -0.102 11.293 49.938 1.00 38.04 87 ASP A O 1
ATOM 686 N N . ASN A 1 88 ? 0.394 10.796 47.788 1.00 33.53 88 ASN A N 1
ATOM 687 C CA A ASN A 1 88 ? -0.044 12.071 47.238 0.50 34.61 88 ASN A CA 1
ATOM 688 C CA B ASN A 1 88 ? -0.006 12.057 47.195 0.50 33.78 88 ASN A CA 1
ATOM 689 C C . ASN A 1 88 ? -1.155 11.816 46.202 1.00 34.77 88 ASN A C 1
ATOM 690 O O . ASN A 1 88 ? -1.100 10.876 45.421 1.00 32.35 88 ASN A O 1
ATOM 699 N N . SER A 1 89 ? -2.177 12.691 46.197 1.00 30.49 89 SER A N 1
ATOM 700 C CA . SER A 1 89 ? -3.158 12.696 45.168 1.00 26.78 89 SER A CA 1
ATOM 701 C C . SER A 1 89 ? -2.582 13.419 43.945 1.00 29.31 89 SER A C 1
ATOM 702 O O . SER A 1 89 ? -1.468 13.906 43.999 1.00 29.79 89 SER A O 1
ATOM 705 N N . GLY A 1 90 ? -3.348 13.493 42.848 1.00 29.40 90 GLY A N 1
ATOM 706 C CA . GLY A 1 90 ? -2.895 14.083 41.608 1.00 31.06 90 GLY A CA 1
ATOM 707 C C . GLY A 1 90 ? -2.055 13.109 40.799 1.00 30.24 90 GLY A C 1
ATOM 708 O O . GLY A 1 90 ? -2.275 11.908 40.846 1.00 28.64 90 GLY A O 1
ATOM 709 N N . THR A 1 91 ? -1.125 13.625 40.008 1.00 25.44 91 THR A N 1
ATOM 710 C CA . THR A 1 91 ? -0.345 12.796 39.071 1.00 26.91 91 THR A CA 1
ATOM 711 C C . THR A 1 91 ? 0.681 11.938 39.833 1.00 27.60 91 THR A C 1
ATOM 712 O O . THR A 1 91 ? 1.298 12.323 40.802 1.00 27.69 91 THR A O 1
ATOM 716 N N . TYR A 1 92 ? 0.925 10.758 39.278 1.00 29.11 92 TYR A N 1
ATOM 717 C CA . TYR A 1 92 ? 1.880 9.809 39.709 1.00 27.68 92 TYR A CA 1
ATOM 718 C C . TYR A 1 92 ? 2.399 9.111 38.461 1.00 27.61 92 TYR A C 1
ATOM 719 O O . TYR A 1 92 ? 1.595 8.658 37.634 1.00 30.08 92 TYR A O 1
ATOM 728 N N . CYS A 1 93 ? 3.714 9.046 38.320 1.00 27.41 93 CYS A N 1
ATOM 729 C CA . CYS A 1 93 ? 4.278 8.575 37.089 1.00 31.32 93 CYS A CA 1
ATOM 730 C C . CYS A 1 93 ? 5.490 7.695 37.385 1.00 29.54 93 CYS A C 1
ATOM 731 O O . CYS A 1 93 ? 6.414 8.102 38.088 1.00 31.62 93 CYS A O 1
ATOM 734 N N . VAL A 1 94 ? 5.505 6.488 36.824 1.00 26.06 94 VAL A N 1
ATOM 735 C CA . VAL A 1 94 ? 6.674 5.639 36.994 1.00 32.23 94 VAL A CA 1
ATOM 736 C C . VAL A 1 94 ? 7.258 5.298 35.628 1.00 31.19 94 VAL A C 1
ATOM 737 O O . VAL A 1 94 ? 6.537 5.026 34.660 1.00 27.15 94 VAL A O 1
ATOM 741 N N . PRO A 1 95 ? 8.597 5.283 35.505 1.00 31.76 95 PRO A N 1
ATOM 742 C CA . PRO A 1 95 ? 9.226 4.834 34.277 1.00 35.06 95 PRO A CA 1
ATOM 743 C C . PRO A 1 95 ? 8.950 3.345 34.121 1.00 33.21 95 PRO A C 1
ATOM 744 O O . PRO A 1 95 ? 8.772 2.657 35.099 1.00 32.39 95 PRO A O 1
ATOM 748 N N . PHE A 1 96 ? 8.888 2.890 32.876 1.00 31.28 96 PHE A N 1
ATOM 749 C CA . PHE A 1 96 ? 8.630 1.520 32.625 1.00 30.63 96 PHE A CA 1
ATOM 750 C C . PHE A 1 96 ? 9.384 1.125 31.355 1.00 34.78 96 PHE A C 1
ATOM 751 O O . PHE A 1 96 ? 9.133 1.636 30.260 1.00 34.68 96 PHE A O 1
ATOM 759 N N . ASN A 1 97 ? 10.305 0.193 31.541 1.00 30.57 97 ASN A N 1
ATOM 760 C CA . ASN A 1 97 ? 11.042 -0.417 30.475 1.00 35.45 97 ASN A CA 1
ATOM 761 C C . ASN A 1 97 ? 10.678 -1.897 30.438 1.00 33.28 97 ASN A C 1
ATOM 762 O O . ASN A 1 97 ? 11.165 -2.682 31.240 1.00 31.61 97 ASN A O 1
ATOM 767 N N . PRO A 1 98 ? 9.807 -2.325 29.498 1.00 35.93 98 PRO A N 1
ATOM 768 C CA . PRO A 1 98 ? 9.354 -3.711 29.426 1.00 33.40 98 PRO A CA 1
ATOM 769 C C . PRO A 1 98 ? 10.499 -4.709 29.220 1.00 37.66 98 PRO A C 1
ATOM 770 O O . PRO A 1 98 ? 10.339 -5.912 29.516 1.00 38.43 98 PRO A O 1
ATOM 774 N N . SER A 1 99 ? 11.633 -4.212 28.715 1.00 38.75 99 SER A N 1
ATOM 775 C CA . SER A 1 99 ? 12.844 -5.059 28.532 1.00 40.59 99 SER A CA 1
ATOM 776 C C . SER A 1 99 ? 13.302 -5.641 29.875 1.00 38.52 99 SER A C 1
ATOM 777 O O . SER A 1 99 ? 13.908 -6.680 29.923 1.00 48.99 99 SER A O 1
ATOM 780 N N . SER A 1 100 ? 12.993 -4.954 30.978 1.00 41.70 100 SER A N 1
ATOM 781 C CA . SER A 1 100 ? 13.340 -5.415 32.313 1.00 41.78 100 SER A CA 1
ATOM 782 C C . SER A 1 100 ? 12.553 -6.675 32.732 1.00 41.86 100 SER A C 1
ATOM 783 O O . SER A 1 100 ? 12.956 -7.331 33.665 1.00 40.03 100 SER A O 1
ATOM 786 N N . LEU A 1 101 ? 11.456 -7.035 32.053 1.00 40.32 101 LEU A N 1
ATOM 787 C CA . LEU A 1 101 ? 10.562 -8.078 32.590 1.00 40.39 101 LEU A CA 1
ATOM 788 C C . LEU A 1 101 ? 11.091 -9.463 32.184 1.00 47.40 101 LEU A C 1
ATOM 789 O O . LEU A 1 101 ? 11.596 -9.650 31.096 1.00 47.61 101 LEU A O 1
ATOM 794 N N . ASN A 1 102 ? 10.970 -10.439 33.077 1.00 54.83 102 ASN A N 1
ATOM 795 C CA . ASN A 1 102 ? 11.315 -11.825 32.721 1.00 61.73 102 ASN A CA 1
ATOM 796 C C . ASN A 1 102 ? 10.094 -12.469 32.048 1.00 57.42 102 ASN A C 1
ATOM 797 O O . ASN A 1 102 ? 9.402 -13.272 32.651 1.00 56.15 102 ASN A O 1
ATOM 802 N N . ILE A 1 103 ? 9.834 -12.071 30.799 1.00 58.05 103 ILE A N 1
ATOM 803 C CA . ILE A 1 103 ? 8.660 -12.497 30.049 1.00 58.36 103 ILE A CA 1
ATOM 804 C C . ILE A 1 103 ? 9.077 -12.683 28.585 1.00 61.83 103 ILE A C 1
ATOM 805 O O . ILE A 1 103 ? 9.809 -11.860 28.006 1.00 59.32 103 ILE A O 1
ATOM 810 N N . ALA A 1 104 ? 8.592 -13.779 27.996 1.00 62.68 104 ALA A N 1
ATOM 811 C CA . ALA A 1 104 ? 8.791 -14.092 26.584 1.00 65.90 104 ALA A CA 1
ATOM 812 C C . ALA A 1 104 ? 7.869 -13.209 25.735 1.00 59.75 104 ALA A C 1
ATOM 813 O O . ALA A 1 104 ? 6.707 -13.012 26.094 1.00 59.33 104 ALA A O 1
ATOM 815 N N . GLY A 1 105 ? 8.396 -12.677 24.625 1.00 51.98 105 GLY A N 1
ATOM 816 C CA . GLY A 1 105 ? 7.573 -12.047 23.594 1.00 52.03 105 GLY A CA 1
ATOM 817 C C . GLY A 1 105 ? 7.650 -10.525 23.578 1.00 50.26 105 GLY A C 1
ATOM 818 O O . GLY A 1 105 ? 6.928 -9.888 22.811 1.00 50.19 105 GLY A O 1
ATOM 819 N N . ILE A 1 106 ? 8.513 -9.940 24.422 1.00 50.36 106 ILE A N 1
ATOM 820 C CA . ILE A 1 106 ? 8.700 -8.500 24.473 1.00 50.17 106 ILE A CA 1
ATOM 821 C C . ILE A 1 106 ? 9.712 -8.128 23.398 1.00 49.30 106 ILE A C 1
ATOM 822 O O . ILE A 1 106 ? 10.912 -8.259 23.622 1.00 59.99 106 ILE A O 1
ATOM 827 N N . GLN A 1 107 ? 9.222 -7.645 22.255 1.00 44.18 107 GLN A N 1
ATOM 828 C CA . GLN A 1 107 ? 10.078 -7.203 21.161 1.00 48.27 107 GLN A CA 1
ATOM 829 C C . GLN A 1 107 ? 9.322 -6.185 20.313 1.00 47.05 107 GLN A C 1
ATOM 830 O O . GLN A 1 107 ? 8.126 -5.969 20.540 1.00 46.07 107 GLN A O 1
ATOM 836 N N . ASP A 1 108 ? 10.031 -5.577 19.356 1.00 42.14 108 ASP A N 1
ATOM 837 C CA . ASP A 1 108 ? 9.472 -4.624 18.437 1.00 48.61 108 ASP A CA 1
ATOM 838 C C . ASP A 1 108 ? 8.291 -5.302 17.734 1.00 47.29 108 ASP A C 1
ATOM 839 O O . ASP A 1 108 ? 8.374 -6.472 17.402 1.00 45.25 108 ASP A O 1
ATOM 844 N N . GLY A 1 109 ? 7.168 -4.582 17.628 1.00 43.60 109 GLY A N 1
ATOM 845 C CA . GLY A 1 109 ? 5.935 -5.071 16.994 1.00 42.11 109 GLY A CA 1
ATOM 846 C C . GLY A 1 109 ? 5.041 -5.895 17.917 1.00 44.36 109 GLY A C 1
ATOM 847 O O . GLY A 1 109 ? 3.964 -6.249 17.512 1.00 45.48 109 GLY A O 1
ATOM 848 N N . ALA A 1 110 ? 5.474 -6.256 19.138 1.00 41.14 110 ALA A N 1
ATOM 849 C CA . ALA A 1 110 ? 4.618 -7.061 19.997 1.00 38.02 110 ALA A CA 1
ATOM 850 C C . ALA A 1 110 ? 3.498 -6.166 20.564 1.00 39.36 110 ALA A C 1
ATOM 851 O O . ALA A 1 110 ? 3.729 -5.007 20.950 1.00 35.51 110 ALA A O 1
ATOM 853 N N . ASN A 1 111 ? 2.310 -6.759 20.646 1.00 38.44 111 ASN A N 1
ATOM 854 C CA . ASN A 1 111 ? 1.145 -6.148 21.248 1.00 38.12 111 ASN A CA 1
ATOM 855 C C . ASN A 1 111 ? 1.082 -6.518 22.733 1.00 36.68 111 ASN A C 1
ATOM 856 O O . ASN A 1 111 ? 1.441 -7.643 23.132 1.00 32.56 111 ASN A O 1
ATOM 861 N N . ALA A 1 112 ? 0.548 -5.597 23.548 1.00 32.40 112 ALA A N 1
ATOM 862 C CA . ALA A 1 112 ? 0.339 -5.900 24.960 1.00 31.85 112 ALA A CA 1
ATOM 863 C C . ALA A 1 112 ? -0.771 -5.006 25.519 1.00 26.81 112 ALA A C 1
ATOM 864 O O . ALA A 1 112 ? -1.083 -3.933 24.979 1.00 30.33 112 ALA A O 1
ATOM 866 N N . THR A 1 113 ? -1.341 -5.482 26.621 1.00 32.32 113 THR A N 1
ATOM 867 C CA . THR A 1 113 ? -2.207 -4.678 27.464 1.00 29.87 113 THR A CA 1
ATOM 868 C C . THR A 1 113 ? -1.579 -4.541 28.866 1.00 30.49 113 THR A C 1
ATOM 869 O O . THR A 1 113 ? -1.207 -5.561 29.507 1.00 30.20 113 THR A O 1
ATOM 873 N N . ILE A 1 114 ? -1.444 -3.280 29.308 1.00 26.07 114 ILE A N 1
ATOM 874 C CA . ILE A 1 114 ? -1.016 -2.953 30.675 1.00 25.73 114 ILE A CA 1
ATOM 875 C C . ILE A 1 114 ? -2.272 -2.616 31.474 1.00 26.24 114 ILE A C 1
ATOM 876 O O . ILE A 1 114 ? -2.998 -1.658 31.110 1.00 26.45 114 ILE A O 1
ATOM 881 N N . GLN A 1 115 ? -2.515 -3.370 32.538 1.00 25.06 115 GLN A N 1
ATOM 882 C CA . GLN A 1 115 ? -3.692 -3.163 33.363 1.00 25.22 115 GLN A CA 1
ATOM 883 C C . GLN A 1 115 ? -3.223 -2.626 34.711 1.00 23.00 115 GLN A C 1
ATOM 884 O O . GLN A 1 115 ? -2.536 -3.314 35.459 1.00 23.87 115 GLN A O 1
ATOM 890 N N . VAL A 1 116 ? -3.562 -1.348 34.983 1.00 23.78 116 VAL A N 1
ATOM 891 C CA . VAL A 1 116 ? -3.226 -0.737 36.253 1.00 23.90 116 VAL A CA 1
ATOM 892 C C . VAL A 1 116 ? -4.229 -1.225 37.298 1.00 23.65 116 VAL A C 1
ATOM 893 O O . VAL A 1 116 ? -5.417 -1.236 37.013 1.00 24.50 116 VAL A O 1
ATOM 897 N N . VAL A 1 117 ? -3.701 -1.630 38.459 1.00 23.35 117 VAL A N 1
ATOM 898 C CA . VAL A 1 117 ? -4.427 -2.180 39.603 1.00 27.14 117 VAL A CA 1
ATOM 899 C C . VAL A 1 117 ? -4.232 -1.249 40.798 1.00 27.70 117 VAL A C 1
ATOM 900 O O . VAL A 1 117 ? -3.114 -1.068 41.259 1.00 25.77 117 VAL A O 1
ATOM 904 N N . TYR A 1 118 ? -5.332 -0.707 41.326 1.00 28.24 118 TYR A N 1
ATOM 905 C CA . TYR A 1 118 ? -5.324 0.355 42.274 1.00 25.86 118 TYR A CA 1
ATOM 906 C C . TYR A 1 118 ? -6.262 -0.009 43.424 1.00 28.16 118 TYR A C 1
ATOM 907 O O . TYR A 1 118 ? -7.335 -0.516 43.181 1.00 27.46 118 TYR A O 1
ATOM 916 N N . THR A 1 119 ? -5.846 0.273 44.661 1.00 25.47 119 THR A N 1
ATOM 917 C CA . THR A 1 119 ? -6.778 0.310 45.761 1.00 27.67 119 THR A CA 1
ATOM 918 C C . THR A 1 119 ? -6.456 1.495 46.682 1.00 28.55 119 THR A C 1
ATOM 919 O O . THR A 1 119 ? -5.327 1.603 47.217 1.00 27.89 119 THR A O 1
ATOM 923 N N . GLY A 1 120 ? -7.505 2.288 46.919 1.00 28.34 120 GLY A N 1
ATOM 924 C CA . GLY A 1 120 ? -7.502 3.594 47.536 1.00 28.13 120 GLY A CA 1
ATOM 925 C C . GLY A 1 120 ? -8.526 3.695 48.667 1.00 29.95 120 GLY A C 1
ATOM 926 O O . GLY A 1 120 ? -8.840 4.779 49.122 1.00 29.77 120 GLY A O 1
ATOM 927 N N . GLY A 1 121 ? -9.082 2.553 49.076 1.00 29.22 121 GLY A N 1
ATOM 928 C CA . GLY A 1 121 ? -10.111 2.445 50.119 1.00 31.09 121 GLY A CA 1
ATOM 929 C C . GLY A 1 121 ? -11.537 2.381 49.591 1.00 33.99 121 GLY A C 1
ATOM 930 O O . GLY A 1 121 ? -12.486 2.241 50.396 1.00 34.79 121 GLY A O 1
ATOM 931 N N . ASP A 1 122 ? -11.728 2.488 48.270 1.00 31.58 122 ASP A N 1
ATOM 932 C CA . ASP A 1 122 ? -13.062 2.480 47.663 1.00 29.07 122 ASP A CA 1
ATOM 933 C C . ASP A 1 122 ? -13.128 1.461 46.525 1.00 30.17 122 ASP A C 1
ATOM 934 O O . ASP A 1 122 ? -13.729 1.722 45.525 1.00 31.30 122 ASP A O 1
ATOM 939 N N . GLY A 1 123 ? -12.516 0.296 46.761 1.00 30.78 123 GLY A N 1
ATOM 940 C CA . GLY A 1 123 ? -12.614 -0.871 45.949 1.00 31.45 123 GLY A CA 1
ATOM 941 C C . GLY A 1 123 ? -11.289 -1.211 45.294 1.00 30.07 123 GLY A C 1
ATOM 942 O O . GLY A 1 123 ? -10.270 -0.460 45.403 1.00 28.63 123 GLY A O 1
ATOM 943 N N . ASN A 1 124 ? -11.295 -2.341 44.589 1.00 29.90 124 ASN A N 1
ATOM 944 C CA . ASN A 1 124 ? -10.173 -2.755 43.737 1.00 30.46 124 ASN A CA 1
ATOM 945 C C . ASN A 1 124 ? -10.509 -2.250 42.338 1.00 28.00 124 ASN A C 1
ATOM 946 O O . ASN A 1 124 ? -11.550 -2.645 41.764 1.00 27.24 124 ASN A O 1
ATOM 951 N N . LEU A 1 125 ? -9.696 -1.303 41.851 1.00 25.53 125 LEU A N 1
ATOM 952 C CA . LEU A 1 125 ? -10.025 -0.556 40.647 1.00 25.29 125 LEU A CA 1
ATOM 953 C C . LEU A 1 125 ? -8.975 -0.827 39.545 1.00 24.50 125 LEU A C 1
ATOM 954 O O . LEU A 1 125 ? -7.816 -1.049 39.833 1.00 26.23 125 LEU A O 1
ATOM 959 N N . TYR A 1 126 ? -9.441 -0.772 38.292 1.00 26.29 126 TYR A N 1
ATOM 960 C CA . TYR A 1 126 ? -8.679 -1.209 37.106 1.00 26.13 126 TYR A CA 1
ATOM 961 C C . TYR A 1 126 ? -8.903 -0.257 35.934 1.00 25.04 126 TYR A C 1
ATOM 962 O O . TYR A 1 126 ? -10.035 0.191 35.724 1.00 26.55 126 TYR A O 1
ATOM 971 N N . GLN A 1 127 ? -7.831 -0.014 35.148 1.00 23.18 127 GLN A N 1
ATOM 972 C CA . GLN A 1 127 ? -7.924 0.596 33.865 1.00 23.60 127 GLN A CA 1
ATOM 973 C C . GLN A 1 127 ? -6.863 -0.086 33.000 1.00 24.71 127 GLN A C 1
ATOM 974 O O . GLN A 1 127 ? -5.840 -0.522 33.555 1.00 24.50 127 GLN A O 1
ATOM 980 N N . CYS A 1 128 ? -7.099 -0.162 31.684 1.00 23.91 128 CYS A N 1
ATOM 981 C CA . CYS A 1 128 ? -6.222 -0.882 30.782 1.00 29.00 128 CYS A CA 1
ATOM 982 C C . CYS A 1 128 ? -5.763 0.004 29.626 1.00 29.78 128 CYS A C 1
ATOM 983 O O . CYS A 1 128 ? -6.533 0.802 29.086 1.00 28.18 128 CYS A O 1
ATOM 986 N N . ALA A 1 129 ? -4.524 -0.223 29.189 1.00 27.69 129 ALA A N 1
ATOM 987 C CA . ALA A 1 129 ? -3.942 0.484 28.044 1.00 27.16 129 ALA A CA 1
ATOM 988 C C . ALA A 1 129 ? -3.441 -0.569 27.058 1.00 27.32 129 ALA A C 1
ATOM 989 O O . ALA A 1 129 ? -2.737 -1.456 27.456 1.00 27.71 129 ALA A O 1
ATOM 991 N N . ASP A 1 130 ? -3.908 -0.493 25.812 1.00 27.13 130 ASP A N 1
ATOM 992 C CA . ASP A 1 130 ? -3.459 -1.342 24.748 1.00 29.60 130 ASP A CA 1
ATOM 993 C C . ASP A 1 130 ? -2.321 -0.629 24.011 1.00 26.39 130 ASP A C 1
ATOM 994 O O . ASP A 1 130 ? -2.467 0.522 23.613 1.00 29.48 130 ASP A O 1
ATOM 999 N N . VAL A 1 131 ? -1.206 -1.343 23.893 1.00 28.01 131 VAL A N 1
ATOM 1000 C CA . VAL A 1 131 ? 0.017 -0.796 23.359 1.00 30.44 131 VAL A CA 1
ATOM 1001 C C . VAL A 1 131 ? 0.619 -1.757 22.331 1.00 28.60 131 VAL A C 1
ATOM 1002 O O . VAL A 1 131 ? 0.299 -2.948 22.278 1.00 30.98 131 VAL A O 1
ATOM 1006 N N . THR A 1 132 ? 1.528 -1.197 21.543 1.00 30.87 132 THR A N 1
ATOM 1007 C CA . THR A 1 132 ? 2.432 -1.986 20.683 1.00 30.71 132 THR A CA 1
ATOM 1008 C C . THR A 1 132 ? 3.853 -1.514 20.974 1.00 31.61 132 THR A C 1
ATOM 1009 O O . THR A 1 132 ? 4.113 -0.345 20.891 1.00 31.68 132 THR A O 1
ATOM 1013 N N . PHE A 1 133 ? 4.703 -2.442 21.402 1.00 34.13 133 PHE A N 1
ATOM 1014 C CA . PHE A 1 133 ? 6.073 -2.118 21.754 1.00 36.32 133 PHE A CA 1
ATOM 1015 C C . PHE A 1 133 ? 6.855 -1.840 20.462 1.00 36.59 133 PHE A C 1
ATOM 1016 O O . PHE A 1 133 ? 6.700 -2.563 19.501 1.00 34.17 133 PHE A O 1
ATOM 1024 N N . ARG A 1 134 ? 7.590 -0.729 20.452 1.00 37.94 134 ARG A N 1
ATOM 1025 C CA . ARG A 1 134 ? 8.486 -0.328 19.396 1.00 40.95 134 ARG A CA 1
ATOM 1026 C C . ARG A 1 134 ? 9.877 -0.070 20.011 1.00 46.60 134 ARG A C 1
ATOM 1027 O O . ARG A 1 134 ? 9.991 0.532 21.099 1.00 35.38 134 ARG A O 1
ATOM 1035 N N . THR A 1 135 ? 10.928 -0.480 19.292 1.00 43.20 135 THR A N 1
ATOM 1036 C CA . THR A 1 135 ? 12.322 -0.167 19.662 1.00 43.67 135 THR A CA 1
ATOM 1037 C C . THR A 1 135 ? 12.418 1.277 20.172 1.00 42.14 135 THR A C 1
ATOM 1038 O O . THR A 1 135 ? 12.947 1.543 21.250 1.00 43.43 135 THR A O 1
ATOM 1042 N N . THR A 1 136 ? 11.903 2.220 19.394 1.00 39.70 136 THR A N 1
ATOM 1043 C CA . THR A 1 136 ? 11.879 3.634 19.795 1.00 45.08 136 THR A CA 1
ATOM 1044 C C . THR A 1 136 ? 10.543 4.254 19.374 1.00 42.91 136 THR A C 1
ATOM 1045 O O . THR A 1 136 ? 9.808 3.667 18.595 1.00 42.89 136 THR A O 1
ATOM 1049 N N . VAL A 1 137 ? 10.279 5.459 19.874 1.00 43.62 137 VAL A N 1
ATOM 1050 C CA . VAL A 1 137 ? 9.069 6.180 19.590 1.00 49.79 137 VAL A CA 1
ATOM 1051 C C . VAL A 1 137 ? 9.418 7.666 19.551 1.00 56.72 137 VAL A C 1
ATOM 1052 O O . VAL A 1 137 ? 10.101 8.148 20.439 1.00 57.38 137 VAL A O 1
ATOM 1056 N N . ALA A 1 138 ? 8.905 8.372 18.539 1.00 61.41 138 ALA A N 1
ATOM 1057 C CA . ALA A 1 138 ? 9.395 9.695 18.181 1.00 68.64 138 ALA A CA 1
ATOM 1058 C C . ALA A 1 138 ? 8.758 10.786 19.055 1.00 67.51 138 ALA A C 1
ATOM 1059 O O . ALA A 1 138 ? 9.444 11.376 19.875 1.00 74.39 138 ALA A O 1
ATOM 1061 N N . ASN A 1 139 ? 7.452 11.012 18.909 1.00 79.31 139 ASN A N 1
ATOM 1062 C CA . ASN A 1 139 ? 6.824 12.261 19.377 1.00 87.66 139 ASN A CA 1
ATOM 1063 C C . ASN A 1 139 ? 6.513 12.203 20.884 1.00 88.34 139 ASN A C 1
ATOM 1064 O O . ASN A 1 139 ? 5.681 12.982 21.369 1.00 91.16 139 ASN A O 1
ATOM 1069 N N . LEU A 1 140 ? 7.180 11.316 21.634 1.00 85.52 140 LEU A N 1
ATOM 1070 C CA . LEU A 1 140 ? 6.866 11.103 23.054 1.00 79.80 140 LEU A CA 1
ATOM 1071 C C . LEU A 1 140 ? 7.185 12.357 23.882 1.00 72.70 140 LEU A C 1
ATOM 1072 O O . LEU A 1 140 ? 8.341 12.748 24.036 1.00 69.29 140 LEU A O 1
ATOM 1077 N N . ASN A 1 141 ? 6.124 12.965 24.421 1.00 72.65 141 ASN A N 1
ATOM 1078 C CA . ASN A 1 141 ? 6.180 14.113 25.312 1.00 72.53 141 ASN A CA 1
ATOM 1079 C C . ASN A 1 141 ? 6.158 13.621 26.772 1.00 66.92 141 ASN A C 1
ATOM 1080 O O . ASN A 1 141 ? 5.110 13.261 27.289 1.00 67.84 141 ASN A O 1
ATOM 1085 N N . SER A 1 142 ? 7.311 13.657 27.448 1.00 67.94 142 SER A N 1
ATOM 1086 C CA . SER A 1 142 ? 7.461 13.170 28.824 1.00 66.22 142 SER A CA 1
ATOM 1087 C C . SER A 1 142 ? 6.950 14.186 29.863 1.00 64.53 142 SER A C 1
ATOM 1088 O O . SER A 1 142 ? 7.126 13.984 31.074 1.00 56.71 142 SER A O 1
ATOM 1091 N N . SER A 1 143 ? 6.309 15.264 29.403 1.00 65.25 143 SER A N 1
ATOM 1092 C CA . SER A 1 143 ? 5.917 16.362 30.269 1.00 65.20 143 SER A CA 1
ATOM 1093 C C . SER A 1 143 ? 4.727 15.954 31.147 1.00 60.34 143 SER A C 1
ATOM 1094 O O . SER A 1 143 ? 4.553 16.519 32.223 1.00 63.27 143 SER A O 1
ATOM 1097 N N . VAL A 1 144 ? 3.921 14.977 30.715 1.00 57.06 144 VAL A N 1
ATOM 1098 C CA . VAL A 1 144 ? 2.819 14.496 31.587 1.00 61.88 144 VAL A CA 1
ATOM 1099 C C . VAL A 1 144 ? 3.386 13.595 32.705 1.00 60.02 144 VAL A C 1
ATOM 1100 O O . VAL A 1 144 ? 2.692 13.281 33.701 1.00 65.85 144 VAL A O 1
ATOM 1104 N N . CYS A 1 145 ? 4.652 13.182 32.575 1.00 54.30 145 CYS A N 1
ATOM 1105 C CA . CYS A 1 145 ? 5.268 12.308 33.587 1.00 53.44 145 CYS A CA 1
ATOM 1106 C C . CYS A 1 145 ? 5.841 13.152 34.741 1.00 51.60 145 CYS A C 1
ATOM 1107 O O . CYS A 1 145 ? 6.977 13.594 34.708 1.00 52.41 145 CYS A O 1
ATOM 1110 N N . THR A 1 146 ? 5.009 13.383 35.767 1.00 49.16 146 THR A N 1
ATOM 1111 C CA . THR A 1 146 ? 5.411 14.055 36.997 1.00 47.35 146 THR A CA 1
ATOM 1112 C C . THR A 1 146 ? 4.772 13.339 38.190 1.00 42.19 146 THR A C 1
ATOM 1113 O O . THR A 1 146 ? 3.779 12.664 38.027 1.00 44.15 146 THR A O 1
ATOM 1117 N N . ASN A 1 147 ? 5.350 13.512 39.379 1.00 38.88 147 ASN A N 1
ATOM 1118 C CA . ASN A 1 147 ? 4.680 13.218 40.619 1.00 37.74 147 ASN A CA 1
ATOM 1119 C C . ASN A 1 147 ? 4.211 14.522 41.284 1.00 40.18 147 ASN A C 1
ATOM 1120 O O . ASN A 1 147 ? 5.025 15.418 41.528 1.00 42.99 147 ASN A O 1
ATOM 1125 N N A SER A 1 148 ? 2.924 14.594 41.630 0.60 43.40 148 SER A N 1
ATOM 1126 N N B SER A 1 148 ? 2.909 14.609 41.588 0.40 35.32 148 SER A N 1
ATOM 1127 C CA A SER A 1 148 ? 2.376 15.724 42.384 0.60 46.38 148 SER A CA 1
ATOM 1128 C CA B SER A 1 148 ? 2.301 15.774 42.258 0.40 33.18 148 SER A CA 1
ATOM 1129 C C A SER A 1 148 ? 2.788 15.626 43.856 0.60 49.96 148 SER A C 1
ATOM 1130 C C B SER A 1 148 ? 2.659 15.780 43.743 0.40 34.39 148 SER A C 1
ATOM 1131 O O A SER A 1 148 ? 3.341 14.613 44.290 0.60 49.46 148 SER A O 1
ATOM 1132 O O B SER A 1 148 ? 1.762 15.566 44.596 0.40 34.68 148 SER A O 1
ATOM 1137 N N A THR A 1 149 ? 2.404 16.658 44.625 0.60 56.05 149 THR A N 1
ATOM 1138 N N B THR A 1 149 ? 3.919 16.090 44.058 0.40 34.62 149 THR A N 1
ATOM 1139 C CA A THR A 1 149 ? 2.655 16.780 46.070 0.60 54.10 149 THR A CA 1
ATOM 1140 C CA B THR A 1 149 ? 4.415 16.061 45.439 0.40 35.78 149 THR A CA 1
ATOM 1141 C C A THR A 1 149 ? 1.344 16.940 46.864 0.60 51.11 149 THR A C 1
ATOM 1142 C C B THR A 1 149 ? 3.631 17.041 46.323 0.40 37.89 149 THR A C 1
ATOM 1143 O O A THR A 1 149 ? 1.399 17.113 48.074 0.60 45.72 149 THR A O 1
ATOM 1144 O O B THR A 1 149 ? 3.663 16.922 47.527 0.40 37.15 149 THR A O 1
ATOM 1151 N N A HIS A 1 150 ? 0.183 16.836 46.195 0.60 44.54 150 HIS A N 1
ATOM 1152 N N B HIS A 1 150 ? 2.929 18.010 45.718 0.40 43.11 150 HIS A N 1
ATOM 1153 C CA A HIS A 1 150 ? -1.108 17.185 46.775 0.60 40.86 150 HIS A CA 1
ATOM 1154 C CA B HIS A 1 150 ? 2.252 19.078 46.479 0.40 41.68 150 HIS A CA 1
ATOM 1155 C C A HIS A 1 150 ? -1.480 16.236 47.919 0.60 42.25 150 HIS A C 1
ATOM 1156 C C B HIS A 1 150 ? 0.959 18.560 47.124 0.40 44.77 150 HIS A C 1
ATOM 1157 O O A HIS A 1 150 ? -1.000 15.102 47.974 0.60 38.94 150 HIS A O 1
ATOM 1158 O O B HIS A 1 150 ? 0.368 17.549 46.702 0.40 46.31 150 HIS A O 1
ATOM 1171 N N . HIS B 1 1 ? -5.333 4.450 58.465 1.00 35.32 1 HIS B N 1
ATOM 1172 C CA . HIS B 1 1 ? -5.214 3.629 59.665 1.00 28.82 1 HIS B CA 1
ATOM 1173 C C . HIS B 1 1 ? -6.331 3.996 60.649 1.00 32.16 1 HIS B C 1
ATOM 1174 O O . HIS B 1 1 ? -6.981 5.028 60.473 1.00 29.73 1 HIS B O 1
ATOM 1181 N N . PHE B 1 2 ? -6.554 3.161 61.668 1.00 28.67 2 PHE B N 1
ATOM 1182 C CA . PHE B 1 2 ? -7.744 3.366 62.539 1.00 26.69 2 PHE B CA 1
ATOM 1183 C C . PHE B 1 2 ? -7.457 2.912 63.964 1.00 26.47 2 PHE B C 1
ATOM 1184 O O . PHE B 1 2 ? -6.608 2.069 64.239 1.00 25.64 2 PHE B O 1
ATOM 1192 N N . GLN B 1 3 ? -8.229 3.479 64.882 1.00 30.81 3 GLN B N 1
ATOM 1193 C CA . GLN B 1 3 ? -8.167 3.094 66.283 1.00 28.13 3 GLN B CA 1
ATOM 1194 C C . GLN B 1 3 ? -9.575 2.690 66.714 1.00 27.70 3 GLN B C 1
ATOM 1195 O O . GLN B 1 3 ? -10.557 3.351 66.359 1.00 28.65 3 GLN B O 1
ATOM 1201 N N . LEU B 1 4 ? -9.662 1.634 67.519 1.00 26.17 4 LEU B N 1
ATOM 1202 C CA . LEU B 1 4 ? -10.925 1.301 68.209 1.00 28.26 4 LEU B CA 1
ATOM 1203 C C . LEU B 1 4 ? -11.132 2.277 69.387 1.00 31.90 4 LEU B C 1
ATOM 1204 O O . LEU B 1 4 ? -10.260 2.430 70.203 1.00 35.06 4 LEU B O 1
ATOM 1209 N N . GLN B 1 5 ? -12.288 2.942 69.422 1.00 30.89 5 GLN B N 1
ATOM 1210 C CA . GLN B 1 5 ? -12.655 3.862 70.500 1.00 33.30 5 GLN B CA 1
ATOM 1211 C C . GLN B 1 5 ? -13.408 3.061 71.560 1.00 32.36 5 GLN B C 1
ATOM 1212 O O . GLN B 1 5 ? -13.051 3.115 72.751 1.00 32.91 5 GLN B O 1
ATOM 1218 N N . TRP B 1 6 ? -14.396 2.290 71.105 1.00 29.98 6 TRP B N 1
ATOM 1219 C CA . TRP B 1 6 ? -15.143 1.377 71.968 1.00 28.97 6 TRP B CA 1
ATOM 1220 C C . TRP B 1 6 ? -15.792 0.291 71.116 1.00 28.51 6 TRP B C 1
ATOM 1221 O O . TRP B 1 6 ? -16.343 0.582 70.058 1.00 28.93 6 TRP B O 1
ATOM 1232 N N . PRO B 1 7 ? -15.736 -0.967 71.563 1.00 27.01 7 PRO B N 1
ATOM 1233 C CA . PRO B 1 7 ? -14.996 -1.425 72.729 1.00 29.06 7 PRO B CA 1
ATOM 1234 C C . PRO B 1 7 ? -13.487 -1.390 72.473 1.00 31.13 7 PRO B C 1
ATOM 1235 O O . PRO B 1 7 ? -13.059 -1.434 71.336 1.00 30.36 7 PRO B O 1
ATOM 1239 N N . GLY B 1 8 ? -12.707 -1.251 73.548 1.00 29.41 8 GLY B N 1
ATOM 1240 C CA . GLY B 1 8 ? -11.283 -1.052 73.462 1.00 27.35 8 GLY B CA 1
ATOM 1241 C C . GLY B 1 8 ? -10.558 -2.244 72.867 1.00 26.80 8 GLY B C 1
ATOM 1242 O O . GLY B 1 8 ? -10.906 -3.390 73.095 1.00 27.35 8 GLY B O 1
ATOM 1243 N N . ALA B 1 9 ? -9.488 -1.956 72.136 1.00 26.06 9 ALA B N 1
ATOM 1244 C CA . ALA B 1 9 ? -8.631 -2.999 71.569 1.00 29.05 9 ALA B CA 1
ATOM 1245 C C . ALA B 1 9 ? -7.793 -3.731 72.633 1.00 29.45 9 ALA B C 1
ATOM 1246 O O . ALA B 1 9 ? -7.644 -3.323 73.791 1.00 28.45 9 ALA B O 1
ATOM 1248 N N . ARG B 1 10 ? -7.250 -4.876 72.197 1.00 29.04 10 ARG B N 1
ATOM 1249 C CA . ARG B 1 10 ? -6.438 -5.758 73.009 1.00 31.64 10 ARG B CA 1
ATOM 1250 C C . ARG B 1 10 ? -5.206 -5.059 73.560 1.00 33.57 10 ARG B C 1
ATOM 1251 O O . ARG B 1 10 ? -4.717 -5.432 74.637 1.00 35.38 10 ARG B O 1
ATOM 1259 N N . GLY B 1 11 ? -4.670 -4.111 72.789 1.00 32.65 11 GLY B N 1
ATOM 1260 C CA . GLY B 1 11 ? -3.494 -3.430 73.190 1.00 36.48 11 GLY B CA 1
ATOM 1261 C C . GLY B 1 11 ? -3.403 -2.089 72.521 1.00 34.30 11 GLY B C 1
ATOM 1262 O O . GLY B 1 11 ? -4.311 -1.674 71.822 1.00 32.97 11 GLY B O 1
ATOM 1263 N N . ALA B 1 12 ? -2.302 -1.396 72.783 1.00 34.90 12 ALA B N 1
ATOM 1264 C CA . ALA B 1 12 ? -2.054 -0.068 72.26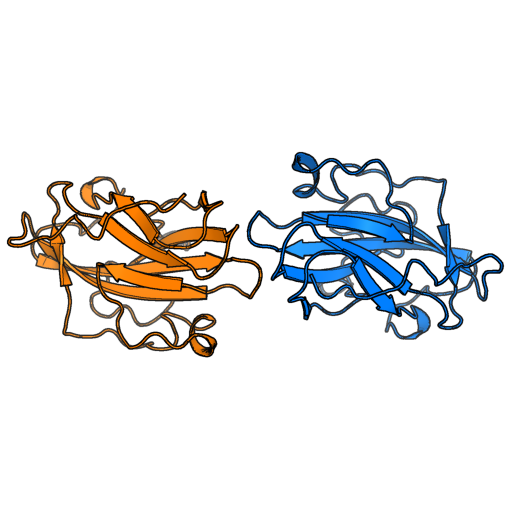2 1.00 38.36 12 ALA B CA 1
ATOM 1265 C C . ALA B 1 12 ? -2.076 -0.096 70.724 1.00 38.64 12 ALA B C 1
ATOM 1266 O O . ALA B 1 12 ? -1.698 -1.128 70.075 1.00 37.49 12 ALA B O 1
ATOM 1268 N N . PHE B 1 13 ? -2.587 1.011 70.179 1.00 36.64 13 PHE B N 1
ATOM 1269 C CA . PHE B 1 13 ? -2.626 1.254 68.776 1.00 39.43 13 PHE B CA 1
ATOM 1270 C C . PHE B 1 13 ? -1.189 1.497 68.328 1.00 35.38 13 PHE B C 1
ATOM 1271 O O . PHE B 1 13 ? -0.509 2.388 68.843 1.00 36.32 13 PHE B O 1
ATOM 1279 N N . VAL B 1 14 ? -0.727 0.669 67.408 1.00 34.87 14 VAL B N 1
ATOM 1280 C CA . VAL B 1 14 ? 0.539 0.881 66.743 1.00 35.60 14 VAL B CA 1
ATOM 1281 C C . VAL B 1 14 ? 0.271 0.757 65.238 1.00 33.12 14 VAL B C 1
ATOM 1282 O O . VAL B 1 14 ? -0.080 -0.320 64.743 1.00 31.59 14 VAL B O 1
ATOM 1286 N N . ALA B 1 15 ? 0.479 1.863 64.529 1.00 36.52 15 ALA B N 1
ATOM 1287 C CA . ALA B 1 15 ? 0.055 2.013 63.156 1.00 40.32 15 ALA B CA 1
ATOM 1288 C C . ALA B 1 15 ? 0.706 0.932 62.282 1.00 37.87 15 ALA B C 1
ATOM 1289 O O . ALA B 1 15 ? 0.019 0.258 61.518 1.00 33.38 15 ALA B O 1
ATOM 1291 N N . ASN B 1 16 ? 2.018 0.729 62.429 1.00 40.06 16 ASN B N 1
ATOM 1292 C CA . ASN B 1 16 ? 2.758 -0.190 61.557 1.00 37.18 16 ASN B CA 1
ATOM 1293 C C . ASN B 1 16 ? 2.303 -1.635 61.794 1.00 39.01 16 ASN B C 1
ATOM 1294 O O . ASN B 1 16 ? 2.287 -2.441 60.869 1.00 37.12 16 ASN B O 1
ATOM 1299 N N . ASP B 1 17 ? 1.841 -1.931 63.015 1.00 33.23 17 ASP B N 1
ATOM 1300 C CA . ASP B 1 17 ? 1.465 -3.283 63.384 1.00 33.18 17 ASP B CA 1
ATOM 1301 C C . ASP B 1 17 ? 0.036 -3.637 62.956 1.00 30.74 17 ASP B C 1
ATOM 1302 O O . ASP B 1 17 ? -0.364 -4.808 63.078 1.00 30.70 17 ASP B O 1
ATOM 1307 N N . GLU B 1 18 ? -0.716 -2.676 62.418 1.00 33.32 18 GLU B N 1
ATOM 1308 C CA . GLU B 1 18 ? -2.087 -2.938 61.978 1.00 30.47 18 GLU B CA 1
ATOM 1309 C C . GLU B 1 18 ? -2.143 -3.902 60.793 1.00 30.21 18 GLU B C 1
ATOM 1310 O O . GLU B 1 18 ? -3.182 -4.532 60.557 1.00 29.66 18 GLU B O 1
ATOM 1316 N N . VAL B 1 19 ? -1.016 -4.126 60.089 1.00 29.94 19 VAL B N 1
ATOM 1317 C CA . VAL B 1 19 ? -1.024 -5.103 59.021 1.00 31.00 19 VAL B CA 1
ATOM 1318 C C . VAL B 1 19 ? -1.074 -6.554 59.527 1.00 32.81 19 VAL B C 1
ATOM 1319 O O . VAL B 1 19 ? -1.264 -7.429 58.691 1.00 32.02 19 VAL B O 1
ATOM 1323 N N . TYR B 1 20 ? -0.909 -6.809 60.847 1.00 34.93 20 TYR B N 1
ATOM 1324 C CA . TYR B 1 20 ? -0.884 -8.168 61.418 1.00 32.41 20 TYR B CA 1
ATOM 1325 C C . TYR B 1 20 ? -2.214 -8.513 62.072 1.00 34.29 20 TYR B C 1
ATOM 1326 O O . TYR B 1 20 ? -2.947 -7.631 62.517 1.00 27.31 20 TYR B O 1
ATOM 1335 N N . PHE B 1 21 ? -2.481 -9.815 62.146 1.00 29.84 21 PHE B N 1
ATOM 1336 C CA . PHE B 1 21 ? -3.589 -10.352 62.904 1.00 32.02 21 PHE B CA 1
ATOM 1337 C C . PHE B 1 21 ? -3.702 -9.635 64.260 1.00 31.50 21 PHE B C 1
ATOM 1338 O O . PHE B 1 21 ? -2.748 -9.623 65.058 1.00 29.57 21 PHE B O 1
ATOM 1346 N N . CYS B 1 22 ? -4.896 -9.092 64.545 1.00 34.73 22 CYS B N 1
ATOM 1347 C CA . CYS B 1 22 ? -5.223 -8.388 65.803 1.00 32.52 22 CYS B CA 1
ATOM 1348 C C . CYS B 1 22 ? -4.174 -7.305 66.119 1.00 29.31 22 CYS B C 1
ATOM 1349 O O . CYS B 1 22 ? -3.870 -7.028 67.272 1.00 30.37 22 CYS B O 1
ATOM 1352 N N . GLY B 1 23 ? -3.628 -6.676 65.081 1.00 28.08 23 GLY B N 1
ATOM 1353 C CA . GLY B 1 23 ? -2.659 -5.619 65.257 1.00 29.58 23 GLY B CA 1
ATOM 1354 C C . GLY B 1 23 ? -1.398 -6.055 65.992 1.00 29.76 23 GLY B C 1
ATOM 1355 O O . GLY B 1 23 ? -0.776 -5.239 66.649 1.00 32.25 23 GLY B O 1
ATOM 1356 N N . ALA B 1 24 ? -1.007 -7.317 65.774 1.00 31.32 24 ALA B N 1
ATOM 1357 C CA . ALA B 1 24 ? 0.177 -8.021 66.358 1.00 33.78 24 ALA B CA 1
ATOM 1358 C C . ALA B 1 24 ? -0.017 -8.360 67.837 1.00 38.42 24 ALA B C 1
ATOM 1359 O O . ALA B 1 24 ? 0.864 -8.953 68.441 1.00 38.41 24 ALA B O 1
ATOM 1361 N N . HIS B 1 25 ? -1.195 -8.064 68.396 1.00 34.01 25 HIS B N 1
ATOM 1362 C CA . HIS B 1 25 ? -1.581 -8.547 69.730 1.00 33.82 25 HIS B CA 1
ATOM 1363 C C . HIS B 1 25 ? -2.248 -9.911 69.549 1.00 36.52 25 HIS B C 1
ATOM 1364 O O . HIS B 1 25 ? -3.467 -10.036 69.585 1.00 33.71 25 HIS B O 1
ATOM 1371 N N . ASN B 1 26 ? -1.421 -10.932 69.303 1.00 37.59 26 ASN B N 1
ATOM 1372 C CA A ASN B 1 26 ? -1.904 -12.216 68.743 0.70 39.37 26 ASN B CA 1
ATOM 1373 C CA B ASN B 1 26 ? -1.880 -12.226 68.749 0.30 39.15 26 ASN B CA 1
ATOM 1374 C C . ASN B 1 26 ? -2.708 -13.011 69.776 1.00 37.60 26 ASN B C 1
ATOM 1375 O O . ASN B 1 26 ? -3.655 -13.745 69.439 1.00 44.64 26 ASN B O 1
ATOM 1384 N N . ASN B 1 27 ? -2.327 -12.886 71.046 1.00 35.84 27 ASN B N 1
ATOM 1385 C CA . ASN B 1 27 ? -2.893 -13.662 72.105 1.00 39.21 27 ASN B CA 1
ATOM 1386 C C . ASN B 1 27 ? -4.085 -12.933 72.704 1.00 36.76 27 ASN B C 1
ATOM 1387 O O . ASN B 1 27 ? -4.033 -11.720 72.892 1.00 34.12 27 ASN B O 1
ATOM 1392 N N . VAL B 1 28 ? -5.142 -13.690 73.021 1.00 35.09 28 VAL B N 1
ATOM 1393 C CA . VAL B 1 28 ? -6.311 -13.132 73.689 1.00 37.47 28 VAL B CA 1
ATOM 1394 C C . VAL B 1 28 ? -5.914 -12.570 75.052 1.00 39.17 28 VAL B C 1
ATOM 1395 O O . VAL B 1 28 ? -4.966 -13.059 75.694 1.00 33.61 28 VAL B O 1
ATOM 1399 N N . THR B 1 29 ? -6.666 -11.548 75.483 1.00 35.29 29 THR B N 1
ATOM 1400 C CA . THR B 1 29 ? -6.450 -10.880 76.741 1.00 38.56 29 THR B CA 1
ATOM 1401 C C . THR B 1 29 ? -7.543 -11.318 77.717 1.00 38.45 29 THR B C 1
ATOM 1402 O O . THR B 1 29 ? -8.543 -11.924 77.310 1.00 40.99 29 THR B O 1
ATOM 1406 N N . THR B 1 30 ? -7.343 -11.003 79.005 1.00 38.05 30 THR B N 1
ATOM 1407 C CA . THR B 1 30 ? -8.316 -11.331 80.038 1.00 37.64 30 THR B CA 1
ATOM 1408 C C . THR B 1 30 ? -9.040 -10.069 80.502 1.00 34.69 30 THR B C 1
ATOM 1409 O O . THR B 1 30 ? -10.013 -10.171 81.259 1.00 44.26 30 THR B O 1
ATOM 1413 N N . ASN B 1 31 ? -8.571 -8.884 80.108 1.00 32.45 31 ASN B N 1
ATOM 1414 C CA . ASN B 1 31 ? -9.306 -7.657 80.430 1.00 34.15 31 ASN B CA 1
ATOM 1415 C C . ASN B 1 31 ? -10.342 -7.369 79.325 1.00 34.83 31 ASN B C 1
ATOM 1416 O O . ASN B 1 31 ? -10.173 -6.458 78.538 1.00 33.67 31 ASN B O 1
ATOM 1421 N N . ARG B 1 32 ? -11.413 -8.165 79.318 1.00 31.65 32 ARG B N 1
ATOM 1422 C CA . ARG B 1 32 ? -12.505 -8.072 78.325 1.00 33.21 32 ARG B CA 1
ATOM 1423 C C . ARG B 1 32 ? -13.460 -6.932 78.666 1.00 32.05 32 ARG B C 1
ATOM 1424 O O . ARG B 1 32 ? -13.646 -6.569 79.813 1.00 36.74 32 ARG B O 1
ATOM 1432 N N . THR B 1 33 ? -14.076 -6.348 77.641 1.00 31.69 33 THR B N 1
ATOM 1433 C CA . THR B 1 33 ? -15.098 -5.305 77.854 1.00 32.36 33 THR B CA 1
ATOM 1434 C C . THR B 1 33 ? -16.458 -6.015 77.898 1.00 33.93 33 THR B C 1
ATOM 1435 O O . THR B 1 33 ? -16.769 -6.833 77.007 1.00 32.12 33 THR B O 1
ATOM 1439 N N . ASP B 1 34 ? -17.296 -5.649 78.873 1.00 33.47 34 ASP B N 1
ATOM 1440 C CA . ASP B 1 34 ? -18.679 -6.092 78.853 1.00 37.70 34 ASP B CA 1
ATOM 1441 C C . ASP B 1 34 ? -19.427 -5.384 77.707 1.00 33.80 34 ASP B C 1
ATOM 1442 O O . ASP B 1 34 ? -19.399 -4.189 77.581 1.00 32.69 34 ASP B O 1
ATOM 1447 N N . PHE B 1 35 ? -20.140 -6.173 76.922 1.00 30.47 35 PHE B N 1
ATOM 1448 C CA . PHE B 1 35 ? -20.784 -5.725 75.713 1.00 29.60 35 PHE B CA 1
ATOM 1449 C C . PHE B 1 35 ? -22.238 -6.145 75.734 1.00 30.57 35 PHE B C 1
ATOM 1450 O O . PHE B 1 35 ? -22.501 -7.333 75.774 1.00 30.22 35 PHE B O 1
ATOM 1458 N N . PRO B 1 36 ? -23.204 -5.198 75.652 1.00 35.23 36 PRO B N 1
ATOM 1459 C CA . PRO B 1 36 ? -24.616 -5.512 75.890 1.00 38.04 36 PRO B CA 1
ATOM 1460 C C . PRO B 1 36 ? -25.315 -6.226 74.719 1.00 40.47 36 PRO B C 1
ATOM 1461 O O . PRO B 1 36 ? -24.987 -6.014 73.546 1.00 41.83 36 PRO B O 1
ATOM 1465 N N . LEU B 1 37 ? -26.271 -7.092 75.059 1.00 43.00 37 LEU B N 1
ATOM 1466 C CA . LEU B 1 37 ? -27.053 -7.868 74.093 1.00 48.04 37 LEU B CA 1
ATOM 1467 C C . LEU B 1 37 ? -28.429 -7.226 73.836 1.00 45.86 37 LEU B C 1
ATOM 1468 O O . LEU B 1 37 ? -29.212 -7.769 73.082 1.00 47.61 37 LEU B O 1
ATOM 1473 N N . ASP B 1 38 ? -28.682 -6.049 74.408 1.00 46.58 38 ASP B N 1
ATOM 1474 C CA . ASP B 1 38 ? -30.005 -5.430 74.437 1.00 46.13 38 ASP B CA 1
ATOM 1475 C C . ASP B 1 38 ? -30.170 -4.439 73.278 1.00 46.09 38 ASP B C 1
ATOM 1476 O O . ASP B 1 38 ? -31.170 -3.706 73.243 1.00 46.95 38 ASP B O 1
ATOM 1481 N N . GLY B 1 39 ? -29.167 -4.371 72.384 1.00 39.58 39 GLY B N 1
ATOM 1482 C CA . GLY B 1 39 ? -29.187 -3.494 71.249 1.00 41.89 39 GLY B CA 1
ATOM 1483 C C . GLY B 1 39 ? -28.644 -2.110 71.543 1.00 40.57 39 GLY B C 1
ATOM 1484 O O . GLY B 1 39 ? -28.648 -1.290 70.663 1.00 40.77 39 GLY B O 1
ATOM 1485 N N . SER B 1 40 ? -28.132 -1.837 72.749 1.00 38.09 40 SER B N 1
ATOM 1486 C CA . SER B 1 40 ? -27.504 -0.547 73.002 1.00 36.74 40 SER B CA 1
ATOM 1487 C C . SER B 1 40 ? -26.023 -0.565 72.591 1.00 35.81 40 SER B C 1
ATOM 1488 O O . SER B 1 40 ? -25.348 0.453 72.686 1.00 41.77 40 SER B O 1
ATOM 1491 N N . GLY B 1 41 ? -25.507 -1.732 72.197 1.00 33.82 41 GLY B N 1
ATOM 1492 C CA . GLY B 1 41 ? -24.122 -1.857 71.835 1.00 32.86 41 GLY B CA 1
ATOM 1493 C C . GLY B 1 41 ? -23.804 -1.219 70.480 1.00 33.14 41 GLY B C 1
ATOM 1494 O O . GLY B 1 41 ? -24.673 -0.943 69.625 1.00 28.70 41 GLY B O 1
ATOM 1495 N N . PHE B 1 42 ? -22.516 -0.998 70.281 1.00 33.79 42 PHE B N 1
ATOM 1496 C CA . PHE B 1 42 ? -21.984 -0.396 69.074 1.00 31.05 42 PHE B CA 1
ATOM 1497 C C . PHE B 1 42 ? -20.500 -0.687 68.959 1.00 27.97 42 PHE B C 1
ATOM 1498 O O . PHE B 1 42 ? -19.818 -1.012 69.953 1.00 28.35 42 PHE B O 1
ATOM 1506 N N . VAL B 1 43 ? -19.975 -0.470 67.753 1.00 26.43 43 VAL B N 1
ATOM 1507 C CA . VAL B 1 43 ? -18.550 -0.464 67.559 1.00 26.96 43 VAL B CA 1
ATOM 1508 C C . VAL B 1 43 ? -18.150 0.893 66.973 1.00 25.52 43 VAL B C 1
ATOM 1509 O O . VAL B 1 43 ? -18.637 1.277 65.896 1.00 27.67 43 VAL B O 1
ATOM 1513 N N . SER B 1 44 ? -17.278 1.584 67.692 1.00 26.22 44 SER B N 1
ATOM 1514 C CA . SER B 1 44 ? -16.823 2.938 67.332 1.00 28.68 44 SER B CA 1
ATOM 1515 C C . SER B 1 44 ? -15.323 2.929 67.015 1.00 27.38 44 SER B C 1
ATOM 1516 O O . SER B 1 44 ? -14.511 2.509 67.859 1.00 28.50 44 SER B O 1
ATOM 1519 N N . ILE B 1 45 ? -14.964 3.477 65.837 1.00 28.55 45 ILE B N 1
ATOM 1520 C CA . ILE B 1 45 ? -13.607 3.619 65.399 1.00 26.92 45 ILE B CA 1
ATOM 1521 C C . ILE B 1 45 ? -13.317 5.070 65.068 1.00 28.22 45 ILE B C 1
ATOM 1522 O O . ILE B 1 45 ? -14.210 5.834 64.867 1.00 28.98 45 ILE B O 1
ATOM 1527 N N . LYS B 1 46 ? -12.028 5.355 64.900 1.00 26.87 46 LYS B N 1
ATOM 1528 C CA . LYS B 1 46 ? -11.614 6.652 64.400 1.00 28.63 46 LYS B CA 1
ATOM 1529 C C . LYS B 1 46 ? -10.591 6.413 63.309 1.00 25.86 46 LYS B C 1
ATOM 1530 O O . LYS B 1 46 ? -9.624 5.686 63.544 1.00 28.64 46 LYS B O 1
ATOM 1536 N N . SER B 1 47 ? -10.857 6.947 62.133 1.00 28.36 47 SER B N 1
ATOM 1537 C CA . SER B 1 47 ? -9.940 6.792 60.966 1.00 30.44 47 SER B CA 1
ATOM 1538 C C . SER B 1 47 ? -9.185 8.098 60.715 1.00 31.19 47 SER B C 1
ATOM 1539 O O . SER B 1 47 ? -9.793 9.139 60.672 1.00 29.65 47 SER B O 1
ATOM 1542 N N . GLY B 1 48 ? -7.914 7.968 60.349 1.00 29.48 48 GLY B N 1
ATOM 1543 C CA . GLY B 1 48 ? -7.081 9.098 59.987 1.00 31.88 48 GLY B CA 1
ATOM 1544 C C . GLY B 1 48 ? -7.311 9.621 58.578 1.00 33.67 48 GLY B C 1
ATOM 1545 O O . GLY B 1 48 ? -6.873 10.726 58.290 1.00 37.75 48 GLY B O 1
ATOM 1546 N N . HIS B 1 49 ? -7.985 8.854 57.710 1.00 31.10 49 HIS B N 1
ATOM 1547 C CA . HIS B 1 49 ? -8.178 9.227 56.329 1.00 32.45 49 HIS B CA 1
ATOM 1548 C C . HIS B 1 49 ? -9.384 8.481 55.741 1.00 34.34 49 HIS B C 1
ATOM 1549 O O . HIS B 1 49 ? -9.892 7.499 56.321 1.00 33.30 49 HIS B O 1
ATOM 1556 N N . ALA B 1 50 ? -9.884 9.000 54.614 1.00 32.29 50 ALA B N 1
ATOM 1557 C CA . ALA B 1 50 ? -10.994 8.392 53.896 1.00 29.34 50 ALA B CA 1
ATOM 1558 C C . ALA B 1 50 ? -10.834 8.696 52.415 1.00 32.39 50 ALA B C 1
ATOM 1559 O O . ALA B 1 50 ? -10.132 9.651 52.093 1.00 35.04 50 ALA B O 1
ATOM 1561 N N . PRO B 1 51 ? -11.474 7.932 51.524 1.00 28.21 51 PRO B N 1
ATOM 1562 C CA . PRO B 1 51 ? -12.387 6.830 51.826 1.00 29.69 51 PRO B CA 1
ATOM 1563 C C . PRO B 1 51 ? -11.679 5.559 52.335 1.00 29.19 51 PRO B C 1
ATOM 1564 O O . PRO B 1 51 ? -10.482 5.341 52.111 1.00 28.47 51 PRO B O 1
ATOM 1568 N N . TYR B 1 52 ? -12.438 4.715 53.030 1.00 26.01 52 TYR B N 1
ATOM 1569 C CA . TYR B 1 52 ? -11.983 3.417 53.413 1.00 26.45 52 TYR B CA 1
ATOM 1570 C C . TYR B 1 52 ? -13.178 2.474 53.427 1.00 24.87 52 TYR B C 1
ATOM 1571 O O . TYR B 1 52 ? -14.316 2.912 53.396 1.00 28.14 52 TYR B O 1
ATOM 1580 N N . THR B 1 53 ? -12.862 1.185 53.457 1.00 23.26 53 THR B N 1
ATOM 1581 C CA . THR B 1 53 ? -13.831 0.123 53.559 1.00 27.41 53 THR B CA 1
ATOM 1582 C C . THR B 1 53 ? -13.637 -0.589 54.907 1.00 24.47 53 THR B C 1
ATOM 1583 O O . THR B 1 53 ? -12.545 -0.903 55.278 1.00 26.93 53 THR B O 1
ATOM 1587 N N . VAL B 1 54 ? -14.725 -0.822 55.657 1.00 23.72 54 VAL B N 1
ATOM 1588 C CA . VAL B 1 54 ? -14.581 -1.393 56.984 1.00 24.59 54 VAL B CA 1
ATOM 1589 C C . VAL B 1 54 ? -15.717 -2.380 57.219 1.00 25.57 54 VAL B C 1
ATOM 1590 O O . VAL B 1 54 ? -16.817 -2.229 56.703 1.00 24.58 54 VAL B O 1
ATOM 1594 N N . GLY B 1 55 ? -15.352 -3.468 57.879 1.00 25.71 55 GLY B N 1
ATOM 1595 C CA . GLY B 1 55 ? -16.301 -4.462 58.385 1.00 24.82 55 GLY B CA 1
ATOM 1596 C C . GLY B 1 55 ? -15.691 -5.101 59.628 1.00 26.97 55 GLY B C 1
ATOM 1597 O O . GLY B 1 55 ? -14.664 -4.564 60.160 1.00 26.61 55 GLY B O 1
ATOM 1598 N N . ALA B 1 56 ? -16.325 -6.161 60.143 1.00 26.21 56 ALA B N 1
ATOM 1599 C CA . ALA B 1 56 ? -15.762 -6.855 61.271 1.00 27.92 56 ALA B CA 1
ATOM 160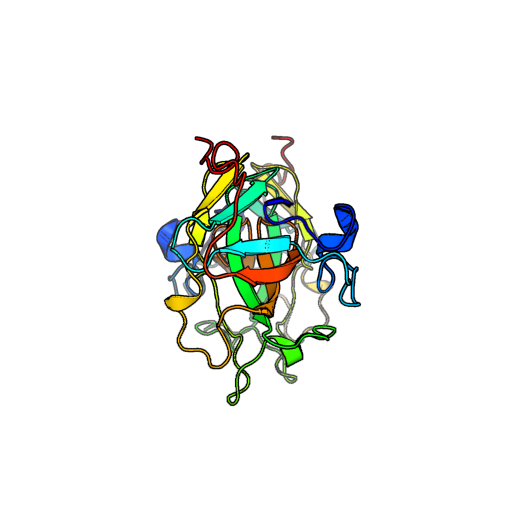0 C C . ALA B 1 56 ? -16.127 -8.340 61.187 1.00 27.29 56 ALA B C 1
ATOM 1601 O O . ALA B 1 56 ? -17.214 -8.661 60.779 1.00 29.57 56 ALA B O 1
ATOM 1603 N N . ILE B 1 57 ? -15.188 -9.177 61.633 1.00 30.06 57 ILE B N 1
ATOM 1604 C CA . ILE B 1 57 ? -15.374 -10.623 61.806 1.00 31.40 57 ILE B CA 1
ATOM 1605 C C . ILE B 1 57 ? -15.342 -10.938 63.306 1.00 34.20 57 ILE B C 1
ATOM 1606 O O . ILE B 1 57 ? -14.855 -10.112 64.120 1.00 32.70 57 ILE B O 1
ATOM 1611 N N . ILE B 1 58 ? -15.911 -12.081 63.689 1.00 30.85 58 ILE B N 1
ATOM 1612 C CA . ILE B 1 58 ? -16.080 -12.382 65.117 1.00 32.41 58 ILE B CA 1
ATOM 1613 C C . ILE B 1 58 ? -15.642 -13.828 65.405 1.00 38.05 58 ILE B C 1
ATOM 1614 O O . ILE B 1 58 ? -15.848 -14.704 64.592 1.00 32.10 58 ILE B O 1
ATOM 1619 N N . SER B 1 59 ? -15.003 -14.021 66.568 1.00 35.69 59 SER B N 1
ATOM 1620 C CA . SER B 1 59 ? -14.712 -15.321 67.131 1.00 39.80 59 SER B CA 1
ATOM 1621 C C . SER B 1 59 ? -15.508 -15.486 68.423 1.00 35.05 59 SER B C 1
ATOM 1622 O O . SER B 1 59 ? -15.542 -14.591 69.279 1.00 34.50 59 SER B O 1
ATOM 1625 N N . LEU B 1 60 ? -16.163 -16.645 68.553 1.00 37.37 60 LEU B N 1
ATOM 1626 C CA . LEU B 1 60 ? -16.808 -17.021 69.810 1.00 40.24 60 LEU B CA 1
ATOM 1627 C C . LEU B 1 60 ? -15.911 -17.973 70.636 1.00 44.93 60 LEU B C 1
ATOM 1628 O O . LEU B 1 60 ? -16.363 -18.557 71.634 1.00 47.67 60 LEU B O 1
ATOM 1633 N N . GLU B 1 61 ? -14.653 -18.126 70.238 1.00 42.36 61 GLU B N 1
ATOM 1634 C CA . GLU B 1 61 ? -13.627 -18.802 71.052 1.00 45.13 61 GLU B CA 1
ATOM 1635 C C . GLU B 1 61 ? -13.158 -17.839 72.143 1.00 47.92 61 GLU B C 1
ATOM 1636 O O . GLU B 1 61 ? -12.858 -16.672 71.842 1.00 41.06 61 GLU B O 1
ATOM 1642 N N . THR B 1 62 ? -13.055 -18.328 73.389 1.00 45.30 62 THR B N 1
ATOM 1643 C CA . THR B 1 62 ? -12.361 -17.596 74.451 1.00 43.60 62 THR B CA 1
ATOM 1644 C C . THR B 1 62 ? -10.908 -17.346 74.013 1.00 41.88 62 THR B C 1
ATOM 1645 O O . THR B 1 62 ? -10.382 -16.219 74.139 1.00 42.18 62 THR B O 1
ATOM 1649 N N . ASP B 1 63 ? -10.267 -18.381 73.476 1.00 41.47 63 ASP B N 1
ATOM 1650 C CA . ASP B 1 63 ? -8.853 -18.308 73.085 1.00 44.92 63 ASP B CA 1
ATOM 1651 C C . ASP B 1 63 ? -8.787 -18.075 71.566 1.00 44.38 63 ASP B C 1
ATOM 1652 O O . ASP B 1 63 ? -8.340 -18.919 70.785 1.00 44.74 63 ASP B O 1
ATOM 1657 N N . ALA B 1 64 ? -9.167 -16.858 71.185 1.00 42.61 64 ALA B N 1
ATOM 1658 C CA . ALA B 1 64 ? -9.181 -16.400 69.803 1.00 44.00 64 ALA B CA 1
ATOM 1659 C C . ALA B 1 64 ? -7.778 -15.919 69.411 1.00 40.88 64 ALA B C 1
ATOM 1660 O O . ALA B 1 64 ? -7.486 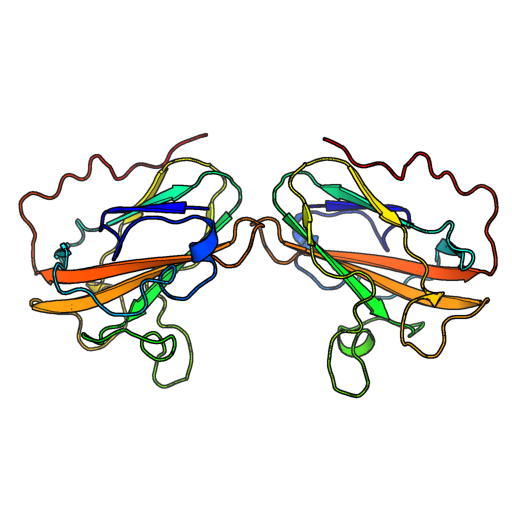-14.735 69.502 1.00 38.06 64 ALA B O 1
ATOM 1662 N N . ASP B 1 65 ? -6.912 -16.844 68.992 1.00 43.11 65 ASP B N 1
ATOM 1663 C CA . ASP B 1 65 ? -5.467 -16.585 68.858 1.00 41.73 65 ASP B CA 1
ATOM 1664 C C . ASP B 1 65 ? -4.985 -16.759 67.411 1.00 38.07 65 ASP B C 1
ATOM 1665 O O . ASP B 1 65 ? -3.809 -16.614 67.141 1.00 42.89 65 ASP B O 1
ATOM 1670 N N . ALA B 1 66 ? -5.897 -17.034 66.482 1.00 37.32 66 ALA B N 1
ATOM 1671 C CA . ALA B 1 66 ? -5.562 -17.371 65.102 1.00 38.89 66 ALA B CA 1
ATOM 1672 C C . ALA B 1 66 ? -6.774 -17.083 64.194 1.00 38.09 66 ALA B C 1
ATOM 1673 O O . ALA B 1 66 ? -7.920 -17.055 64.664 1.00 37.39 66 ALA B O 1
ATOM 1675 N N . TRP B 1 67 ? -6.518 -16.872 62.906 1.00 39.46 67 TRP B N 1
ATOM 1676 C CA . TRP B 1 67 ? -7.538 -16.574 61.886 1.00 41.81 67 TRP B CA 1
ATOM 1677 C C . TRP B 1 67 ? -8.651 -17.626 61.905 1.00 44.05 67 TRP B C 1
ATOM 1678 O O . TRP B 1 67 ? -9.830 -17.306 61.759 1.00 40.96 67 TRP B O 1
ATOM 1689 N N . GLU B 1 68 ? -8.281 -18.895 62.101 1.00 47.84 68 GLU B N 1
ATOM 1690 C CA . GLU B 1 68 ? -9.233 -20.011 62.011 1.00 44.71 68 GLU B CA 1
ATOM 1691 C C . GLU B 1 68 ? -10.321 -19.878 63.083 1.00 42.16 68 GLU B C 1
ATOM 1692 O O . GLU B 1 68 ? -11.438 -20.352 62.894 1.00 40.33 68 GLU B O 1
ATOM 1698 N N . ASP B 1 69 ? -10.004 -19.198 64.186 1.00 39.24 69 ASP B N 1
ATOM 1699 C CA . ASP B 1 69 ? -10.956 -18.949 65.272 1.00 38.91 69 ASP B CA 1
ATOM 1700 C C . ASP B 1 69 ? -12.100 -18.010 64.850 1.00 34.68 69 ASP B C 1
ATOM 1701 O O . ASP B 1 69 ? -13.092 -17.871 65.602 1.00 38.60 69 ASP B O 1
ATOM 1706 N N . PHE B 1 70 ? -11.981 -17.391 63.667 1.00 36.26 70 PHE B N 1
ATOM 1707 C CA . PHE B 1 70 ? -12.957 -16.427 63.147 1.00 39.69 70 PHE B CA 1
ATOM 1708 C C . PHE B 1 70 ? -13.716 -17.001 61.949 1.00 41.72 70 PHE B C 1
ATOM 1709 O O . PHE B 1 70 ? -14.431 -16.258 61.280 1.00 40.00 70 PHE B O 1
ATOM 1717 N N . LYS B 1 71 ? -13.580 -18.316 61.709 1.00 45.53 71 LYS B N 1
ATOM 1718 C CA . LYS B 1 71 ? -14.161 -18.940 60.526 1.00 47.61 71 LYS B CA 1
ATOM 1719 C C . LYS B 1 71 ? -15.293 -19.867 60.957 1.00 44.50 71 LYS B C 1
ATOM 1720 O O . LYS B 1 71 ? -15.313 -20.352 62.082 1.00 45.59 71 LYS B O 1
ATOM 1726 N N . ASN B 1 72 ? -16.256 -20.059 60.056 1.00 43.97 72 ASN B N 1
ATOM 1727 C CA . ASN B 1 72 ? -17.391 -20.941 60.332 1.00 45.13 72 ASN B CA 1
ATOM 1728 C C . ASN B 1 72 ? -17.044 -22.345 59.812 1.00 52.30 72 ASN B C 1
ATOM 1729 O O . ASN B 1 72 ? -15.976 -22.542 59.225 1.00 50.05 72 ASN B O 1
ATOM 1734 N N . SER B 1 73 ? -17.963 -23.295 60.040 1.00 53.36 73 SER B N 1
ATOM 1735 C CA . SER B 1 73 ? -17.854 -24.722 59.665 1.00 54.84 73 SER B CA 1
ATOM 1736 C C . SER B 1 73 ? -17.516 -24.912 58.177 1.00 59.74 73 SER B C 1
ATOM 1737 O O . SER B 1 73 ? -16.882 -25.895 57.819 1.00 74.65 73 SER B O 1
ATOM 1740 N N . SER B 1 74 ? -17.934 -23.979 57.313 1.00 65.81 74 SER B N 1
ATOM 1741 C CA . SER B 1 74 ? -17.607 -24.044 55.869 1.00 62.76 74 SER B CA 1
ATOM 1742 C C . SER B 1 74 ? -16.319 -23.281 55.517 1.00 61.38 74 SER B C 1
ATOM 1743 O O . SER B 1 74 ? -15.984 -23.161 54.341 1.00 59.97 74 SER B O 1
ATOM 1746 N N . GLY B 1 75 ? -15.580 -22.786 56.517 1.00 57.54 75 GLY B N 1
ATOM 1747 C CA . GLY B 1 75 ? -14.295 -22.125 56.276 1.00 50.58 75 GLY B CA 1
ATOM 1748 C C . GLY B 1 75 ? -14.442 -20.692 55.770 1.00 51.26 75 GLY B C 1
ATOM 1749 O O . GLY B 1 75 ? -13.516 -20.136 55.226 1.00 44.48 75 GLY B O 1
ATOM 1750 N N . GLY B 1 76 ? -15.631 -20.094 55.913 1.00 48.66 76 GLY B N 1
ATOM 1751 C CA . GLY B 1 76 ? -15.817 -18.685 55.596 1.00 48.93 76 GLY B CA 1
ATOM 1752 C C . GLY B 1 76 ? -15.693 -17.832 56.846 1.00 49.28 76 GLY B C 1
ATOM 1753 O O . GLY B 1 76 ? -15.956 -18.315 57.966 1.00 44.51 76 GLY B O 1
ATOM 1754 N N . ASP B 1 77 ? -15.340 -16.551 56.667 1.00 47.95 77 ASP B N 1
ATOM 1755 C CA . ASP B 1 77 ? -15.247 -15.629 57.779 1.00 49.15 77 ASP B CA 1
ATOM 1756 C C . ASP B 1 77 ? -16.630 -15.482 58.402 1.00 42.02 77 ASP B C 1
ATOM 1757 O O . ASP B 1 77 ? -17.604 -15.420 57.673 1.00 42.12 77 ASP B O 1
ATOM 1762 N N . GLN B 1 78 ? -16.703 -15.461 59.737 1.00 39.34 78 GLN B N 1
ATOM 1763 C CA . GLN B 1 78 ? -17.942 -15.145 60.451 1.00 42.01 78 GLN B CA 1
ATOM 1764 C C . GLN B 1 78 ? -18.056 -13.612 60.508 1.00 40.68 78 GLN B C 1
ATOM 1765 O O . GLN B 1 78 ? -17.380 -12.975 61.316 1.00 32.33 78 GLN B O 1
ATOM 1771 N N . ILE B 1 79 ? -18.833 -13.045 59.589 1.00 37.02 79 ILE B N 1
ATOM 1772 C CA . ILE B 1 79 ? -18.955 -11.613 59.448 1.00 38.95 79 ILE B CA 1
ATOM 1773 C C . ILE B 1 79 ? -19.922 -11.140 60.519 1.00 38.13 79 ILE B C 1
ATOM 1774 O O . ILE B 1 79 ? -21.041 -11.617 60.629 1.00 38.87 79 ILE B O 1
ATOM 1779 N N . ALA B 1 80 ? -19.445 -10.216 61.350 1.00 33.31 80 ALA B N 1
ATOM 1780 C CA . ALA B 1 80 ? -20.274 -9.608 62.373 1.00 32.89 80 ALA B CA 1
ATOM 1781 C C . ALA B 1 80 ? -20.878 -8.289 61.876 1.00 32.40 80 ALA B C 1
ATOM 1782 O O . ALA B 1 80 ? -21.964 -7.899 62.295 1.00 32.32 80 ALA B O 1
ATOM 1784 N N . ILE B 1 81 ? -20.099 -7.552 61.081 1.00 31.96 81 ILE B N 1
ATOM 1785 C CA . ILE B 1 81 ? -20.455 -6.234 60.574 1.00 31.35 81 ILE B CA 1
ATOM 1786 C C . ILE B 1 81 ? -20.085 -6.225 59.093 1.00 29.54 81 ILE B C 1
ATOM 1787 O O . ILE B 1 81 ? -18.946 -6.431 58.739 1.00 31.36 81 ILE B O 1
ATOM 1792 N N . ALA B 1 82 ? -21.103 -6.121 58.242 1.00 31.97 82 ALA B N 1
ATOM 1793 C CA . ALA B 1 82 ? -20.921 -6.185 56.809 1.00 31.02 82 ALA B CA 1
ATOM 1794 C C . ALA B 1 82 ? -19.993 -5.056 56.371 1.00 28.24 82 ALA B C 1
ATOM 1795 O O . ALA B 1 82 ? -20.064 -3.922 56.928 1.00 29.86 82 ALA B O 1
ATOM 1797 N N . TYR B 1 83 ? -19.153 -5.358 55.380 1.00 30.20 83 TYR B N 1
ATOM 1798 C CA . TYR B 1 83 ? -18.240 -4.371 54.797 1.00 28.69 83 TYR B CA 1
ATOM 1799 C C . TYR B 1 83 ? -19.010 -3.228 54.140 1.00 30.13 83 TYR B C 1
ATOM 1800 O O . TYR B 1 83 ? -19.967 -3.499 53.387 1.00 27.94 83 TYR B O 1
ATOM 1809 N N . ARG B 1 84 ? -18.546 -1.978 54.336 1.00 28.54 84 ARG B N 1
ATOM 1810 C CA . ARG B 1 84 ? -19.128 -0.860 53.671 1.00 28.08 84 ARG B CA 1
ATOM 1811 C C . ARG B 1 84 ? -18.051 0.211 53.490 1.00 29.32 84 ARG B C 1
ATOM 1812 O O . ARG B 1 84 ? -17.022 0.257 54.225 1.00 28.16 84 ARG B O 1
ATOM 1820 N N . GLN B 1 85 ? -18.327 1.115 52.556 1.00 27.40 85 GLN B N 1
ATOM 1821 C CA . GLN B 1 85 ? -17.458 2.234 52.288 1.00 29.73 85 GLN B CA 1
ATOM 1822 C C . GLN B 1 85 ? -17.822 3.366 53.233 1.00 31.34 85 GLN B C 1
ATOM 1823 O O . GLN B 1 85 ? -18.976 3.579 53.489 1.00 30.44 85 GLN B O 1
ATOM 1829 N N . VAL B 1 86 ? -16.813 4.118 53.675 1.00 28.44 86 VAL B N 1
ATOM 1830 C CA . VAL B 1 86 ? -16.974 5.239 54.560 1.00 29.77 86 VAL B CA 1
ATOM 1831 C C . VAL B 1 86 ? -16.233 6.392 53.887 1.00 32.14 86 VAL B C 1
ATOM 1832 O O . VAL B 1 86 ? -15.104 6.201 53.507 1.00 31.13 86 VAL B O 1
ATOM 1836 N N . ASP B 1 87 ? -16.874 7.549 53.725 1.00 30.92 87 ASP B N 1
ATOM 1837 C CA . ASP B 1 87 ? -16.298 8.638 52.919 1.00 34.34 87 ASP B CA 1
ATOM 1838 C C . ASP B 1 87 ? -15.747 9.787 53.764 1.00 35.22 87 ASP B C 1
ATOM 1839 O O . ASP B 1 87 ? -15.230 10.733 53.205 1.00 36.72 87 ASP B O 1
ATOM 1844 N N . ASN B 1 88 ? -15.758 9.655 55.095 1.00 32.63 88 ASN B N 1
ATOM 1845 C CA . ASN B 1 88 ? -15.371 10.711 56.016 1.00 38.14 88 ASN B CA 1
ATOM 1846 C C . ASN B 1 88 ? -14.284 10.159 56.951 1.00 33.61 88 ASN B C 1
ATOM 1847 O O . ASN B 1 88 ? -14.364 9.032 57.436 1.00 31.44 88 ASN B O 1
ATOM 1852 N N . SER B 1 89 ? -13.263 10.971 57.219 1.00 28.37 89 SER B N 1
ATOM 1853 C CA . SER B 1 89 ? -12.280 10.678 58.213 1.00 29.09 89 SER B CA 1
ATOM 1854 C C . SER B 1 89 ? -12.880 10.984 59.587 1.00 29.84 89 SER B C 1
ATOM 1855 O O . SER B 1 89 ? -13.974 11.505 59.659 1.00 32.64 89 SER B O 1
ATOM 1858 N N . GLY B 1 90 ? -12.161 10.654 60.651 1.00 30.24 90 GLY B N 1
ATOM 1859 C CA . GLY B 1 90 ? -12.645 10.881 62.011 1.00 30.91 90 GLY B CA 1
ATOM 1860 C C . GLY B 1 90 ? -13.485 9.727 62.502 1.00 33.37 90 GLY B C 1
ATOM 1861 O O . GLY B 1 90 ? -13.266 8.570 62.122 1.00 30.02 90 GLY B O 1
ATOM 1862 N N . THR B 1 91 ? -14.421 10.033 63.406 1.00 31.44 91 THR B N 1
ATOM 1863 C CA . THR B 1 91 ? -15.199 8.959 64.090 1.00 31.57 91 THR B CA 1
ATOM 1864 C C . THR B 1 91 ? -16.216 8.331 63.144 1.00 29.22 91 THR B C 1
ATOM 1865 O O . THR B 1 91 ? -16.848 8.995 62.321 1.00 28.73 91 THR B O 1
ATOM 1869 N N . TYR B 1 92 ? -16.409 7.012 63.330 1.00 29.31 92 TYR B N 1
ATOM 1870 C CA . TYR B 1 92 ? -17.374 6.219 62.615 1.00 27.32 92 TYR B CA 1
ATOM 1871 C C . TYR B 1 92 ? -17.895 5.167 63.583 1.00 27.41 92 TYR B C 1
ATOM 1872 O O . TYR B 1 92 ? -17.117 4.505 64.242 1.00 30.37 92 TYR B O 1
ATOM 1881 N N A CYS B 1 93 ? -19.208 5.070 63.701 1.00 30.90 93 CYS B N 1
ATOM 1882 C CA A CYS B 1 93 ? -19.777 4.198 64.699 1.00 32.02 93 CYS B CA 1
ATOM 1883 C C A CYS B 1 93 ? -20.959 3.424 64.123 1.00 32.83 93 CYS B C 1
ATOM 1884 O O A CYS B 1 93 ? -21.857 4.006 63.540 1.00 34.41 93 CYS B O 1
ATOM 1887 N N . VAL B 1 94 ? -20.930 2.092 64.245 1.00 28.40 94 VAL B N 1
ATOM 1888 C CA . VAL B 1 94 ? -22.108 1.342 63.855 1.00 31.28 94 VAL B CA 1
ATOM 1889 C C . VAL B 1 94 ? -22.716 0.631 65.065 1.00 33.49 94 VAL B C 1
ATOM 1890 O O . VAL B 1 94 ? -22.008 0.044 65.875 1.00 30.58 94 VAL B O 1
ATOM 1894 N N . PRO B 1 95 ? -24.045 0.672 65.205 1.00 34.29 95 PRO B N 1
ATOM 1895 C CA . PRO B 1 95 ? -24.734 -0.101 66.232 1.00 37.23 95 PRO B CA 1
ATOM 1896 C C . PRO B 1 95 ? -24.516 -1.578 65.932 1.00 31.69 95 PRO B C 1
ATOM 1897 O O . PRO B 1 95 ? -24.364 -1.961 64.769 1.00 30.82 95 PRO B O 1
ATOM 1901 N N . PHE B 1 96 ? -24.455 -2.369 66.983 1.00 30.51 96 PHE B N 1
ATOM 1902 C CA . PHE B 1 96 ? -24.190 -3.754 66.820 1.00 35.05 96 PHE B CA 1
ATOM 1903 C C . PHE B 1 96 ? -24.925 -4.510 67.915 1.00 34.09 96 PHE B C 1
ATOM 1904 O O . PHE B 1 96 ? -24.655 -4.352 69.116 1.00 35.23 96 PHE B O 1
ATOM 1912 N N . ASN B 1 97 ? -25.848 -5.343 67.460 1.00 36.47 97 ASN B N 1
ATOM 1913 C CA . ASN B 1 97 ? -26.574 -6.245 68.303 1.00 36.19 97 ASN B CA 1
ATOM 1914 C C . ASN B 1 97 ? -26.183 -7.659 67.880 1.00 32.34 97 ASN B C 1
ATOM 1915 O O . ASN B 1 97 ? -26.653 -8.156 66.869 1.00 34.96 97 ASN B O 1
ATOM 1920 N N . PRO B 1 98 ? -25.311 -8.343 68.651 1.00 35.21 98 PRO B N 1
ATOM 1921 C CA . PRO B 1 98 ? -24.837 -9.680 68.296 1.00 36.21 98 PRO B CA 1
ATOM 1922 C C . PRO B 1 98 ? -25.968 -10.712 68.154 1.00 39.78 98 PRO B C 1
ATOM 1923 O O . PRO B 1 98 ? -25.792 -11.768 67.507 1.00 35.91 98 PRO B O 1
ATOM 1927 N N . SER B 1 99 ? -27.115 -10.405 68.767 1.00 40.12 99 SER B N 1
ATOM 1928 C CA . SER B 1 99 ? -28.328 -11.268 68.668 1.00 44.28 99 SER B CA 1
ATOM 1929 C C . SER B 1 99 ? -28.769 -11.405 67.203 1.00 43.36 99 SER B C 1
ATOM 1930 O O . SER B 1 99 ? -29.352 -12.381 66.841 1.00 49.53 99 SER B O 1
ATOM 1933 N N . SER B 1 100 ? -28.431 -10.432 66.359 1.00 40.85 100 SER B N 1
ATOM 1934 C CA . SER B 1 100 ? -28.763 -10.458 64.943 1.00 41.21 100 SER B CA 1
ATOM 1935 C C . SER B 1 100 ? -27.996 -11.542 64.172 1.00 41.34 100 SER B C 1
ATOM 1936 O O . SER B 1 100 ? -28.430 -11.920 63.074 1.00 37.94 100 SER B O 1
ATOM 1939 N N . LEU B 1 101 ? -26.896 -12.082 64.712 1.00 40.87 101 LEU B N 1
ATOM 1940 C CA . LEU B 1 101 ? -26.026 -12.964 63.907 1.00 39.64 101 LEU B CA 1
ATOM 1941 C C . LEU B 1 101 ? -26.574 -14.399 63.881 1.00 45.40 101 LEU B C 1
ATOM 1942 O O . LEU B 1 101 ? -27.093 -14.874 64.855 1.00 44.14 101 LEU B O 1
ATOM 1947 N N . ASN B 1 102 ? -26.414 -15.080 62.750 1.00 46.09 102 ASN B N 1
ATOM 1948 C CA . ASN B 1 102 ? -26.690 -16.524 62.634 1.00 60.47 102 ASN B CA 1
ATOM 1949 C C . ASN B 1 102 ? -25.559 -17.351 63.279 1.00 61.20 102 ASN B C 1
ATOM 1950 O O . ASN B 1 102 ? -24.826 -18.038 62.551 1.00 53.31 102 ASN B O 1
ATOM 1955 N N . ILE B 1 103 ? -25.376 -17.266 64.608 1.00 58.22 103 ILE B N 1
ATOM 1956 C CA . ILE B 1 103 ? -24.214 -17.874 65.260 1.00 63.53 103 ILE B CA 1
ATOM 1957 C C . ILE B 1 103 ? -24.641 -18.447 66.617 1.00 64.03 103 ILE B C 1
ATOM 1958 O O . ILE B 1 103 ? -25.376 -17.813 67.386 1.00 61.45 103 ILE B O 1
ATOM 1963 N N . ALA B 1 104 ? -24.159 -19.666 66.881 1.00 65.26 104 ALA B N 1
ATOM 1964 C CA . ALA B 1 104 ? -24.325 -20.351 68.156 1.00 66.51 104 ALA B CA 1
ATOM 1965 C C . ALA B 1 104 ? -23.406 -19.715 69.204 1.00 66.41 104 ALA B C 1
ATOM 1966 O O . ALA B 1 104 ? -22.250 -19.411 68.910 1.00 70.74 104 ALA B O 1
ATOM 1968 N N . GLY B 1 105 ? -23.918 -19.522 70.422 1.00 61.72 105 GLY B N 1
ATOM 1969 C CA . GLY B 1 105 ? -23.056 -19.202 71.567 1.00 63.71 105 GLY B CA 1
ATOM 1970 C C . GLY B 1 105 ? -23.188 -17.772 72.059 1.00 62.14 105 GLY B C 1
ATOM 1971 O O . GLY B 1 105 ? -22.550 -17.422 73.042 1.00 62.38 105 GLY B O 1
ATOM 1972 N N . ILE B 1 106 ? -24.041 -16.967 71.411 1.00 52.92 106 ILE B N 1
ATOM 1973 C CA . ILE B 1 106 ? -24.263 -15.577 71.797 1.00 51.68 106 ILE B CA 1
ATOM 1974 C C . ILE B 1 106 ? -25.283 -15.543 72.930 1.00 48.99 106 ILE B C 1
ATOM 1975 O O . ILE B 1 106 ? -26.461 -15.600 72.674 1.00 60.10 106 ILE B O 1
ATOM 1980 N N . GLN B 1 107 ? -24.809 -15.449 74.175 1.00 49.27 107 GLN B N 1
ATOM 1981 C CA . GLN B 1 107 ? -25.661 -15.343 75.351 1.00 50.27 107 GLN B CA 1
ATOM 1982 C C . GLN B 1 107 ? -24.893 -14.624 76.460 1.00 45.17 107 GLN B C 1
ATOM 1983 O O . GLN B 1 107 ? -23.704 -14.390 76.301 1.00 50.25 107 GLN B O 1
ATOM 1989 N N . ASP B 1 108 ? -25.592 -14.285 77.552 1.00 43.56 108 ASP B N 1
ATOM 1990 C CA . ASP B 1 108 ? -25.009 -13.651 78.709 1.00 47.95 108 ASP B CA 1
ATOM 1991 C C . ASP B 1 108 ? -23.841 -14.526 79.176 1.00 48.76 108 ASP B C 1
ATOM 1992 O O . ASP B 1 108 ? -23.959 -15.745 79.159 1.00 53.24 108 ASP B O 1
ATOM 1997 N N . GLY B 1 109 ? -22.696 -13.889 79.457 1.00 47.35 109 GLY B N 1
ATOM 1998 C CA . GLY B 1 109 ? -21.484 -14.560 79.904 1.00 44.87 109 GLY B CA 1
ATOM 1999 C C . GLY B 1 109 ? -20.604 -15.104 78.785 1.00 42.56 109 GLY B C 1
ATOM 2000 O O . GLY B 1 109 ? -19.494 -15.551 79.052 1.00 46.34 109 GLY B O 1
ATOM 2001 N N . ALA B 1 110 ? -21.065 -15.110 77.534 1.00 38.15 110 ALA B N 1
ATOM 2002 C CA . ALA B 1 110 ? -20.237 -15.655 76.445 1.00 36.05 110 ALA B CA 1
ATOM 2003 C C . ALA B 1 110 ? -19.125 -14.645 76.120 1.00 39.97 110 ALA B C 1
ATOM 2004 O O . ALA B 1 110 ? -19.336 -13.433 76.111 1.00 37.14 110 ALA B O 1
ATOM 2006 N N . ASN B 1 111 ? -17.958 -15.197 75.810 1.00 40.86 111 ASN B N 1
ATOM 2007 C CA . ASN B 1 111 ? -16.775 -14.469 75.413 1.00 41.45 111 ASN B CA 1
ATOM 2008 C C . ASN B 1 111 ? -16.716 -14.390 73.889 1.00 36.43 111 ASN B C 1
ATOM 2009 O O . ASN B 1 111 ? -17.123 -15.330 73.181 1.00 36.72 111 ASN B O 1
ATOM 2014 N N . ALA B 1 112 ? -16.158 -13.284 73.385 1.00 34.42 112 ALA B N 1
ATOM 2015 C CA . ALA B 1 112 ? -15.950 -13.144 71.947 1.00 31.77 112 ALA B CA 1
ATOM 2016 C C . ALA B 1 112 ? -14.811 -12.156 71.684 1.00 31.07 112 ALA B C 1
ATOM 2017 O O . ALA B 1 112 ? -14.467 -11.364 72.548 1.00 30.75 112 ALA B O 1
ATOM 2019 N N . THR B 1 113 ? -14.203 -12.300 70.498 1.00 29.43 113 THR B N 1
ATOM 2020 C CA . THR B 1 113 ? -13.317 -11.301 69.950 1.00 30.47 113 THR B CA 1
ATOM 2021 C C . THR B 1 113 ? -13.926 -10.749 68.641 1.00 31.18 113 THR B C 1
ATOM 2022 O O . THR B 1 113 ? -14.290 -11.510 67.732 1.00 32.08 113 THR B O 1
ATOM 2026 N N . ILE B 1 114 ? -14.042 -9.413 68.567 1.00 28.58 114 ILE B N 1
ATOM 2027 C CA . ILE B 1 114 ? -14.459 -8.698 67.376 1.00 28.03 114 ILE B CA 1
ATOM 2028 C C . ILE B 1 114 ? -13.205 -8.149 66.709 1.00 27.77 114 ILE B C 1
ATOM 2029 O O . ILE B 1 114 ? -12.482 -7.368 67.325 1.00 28.47 114 ILE B O 1
ATOM 2034 N N . GLN B 1 115 ? -12.938 -8.580 65.485 1.00 26.76 115 GLN B N 1
ATOM 2035 C CA . GLN B 1 115 ? -11.788 -8.134 64.737 1.00 25.50 115 GLN B CA 1
ATOM 2036 C C . GLN B 1 115 ? -12.284 -7.204 63.634 1.00 26.35 115 GLN B C 1
ATOM 2037 O O . GLN B 1 115 ? -12.963 -7.644 62.704 1.00 28.04 115 GLN B O 1
ATOM 2043 N N . VAL B 1 116 ? -11.944 -5.912 63.761 1.00 28.85 116 VAL B N 1
ATOM 2044 C CA . VAL B 1 116 ? -12.259 -4.925 62.751 1.00 26.78 116 VAL B CA 1
ATOM 2045 C C . VAL B 1 116 ? -11.254 -5.084 61.613 1.00 25.20 116 VAL B C 1
ATOM 2046 O O . VAL B 1 116 ? -10.064 -5.208 61.862 1.00 25.15 116 VAL B O 1
ATOM 2050 N N . VAL B 1 117 ? -11.783 -5.115 60.388 1.00 22.90 117 VAL B N 1
ATOM 2051 C CA . VAL B 1 117 ? -11.029 -5.325 59.135 1.00 25.40 117 VAL B CA 1
ATOM 2052 C C . VAL B 1 117 ? -11.211 -4.082 58.262 1.00 25.54 117 VAL B C 1
ATOM 2053 O O . VAL B 1 117 ? -12.345 -3.762 57.863 1.00 27.41 117 VAL B O 1
ATOM 2057 N N . TYR B 1 118 ? -10.106 -3.409 57.922 1.00 26.10 118 TYR B N 1
ATOM 2058 C CA . TYR B 1 118 ? -10.137 -2.093 57.342 1.00 25.37 118 TYR B CA 1
ATOM 2059 C C . TYR B 1 118 ? -9.207 -2.081 56.127 1.00 27.38 118 TYR B C 1
ATOM 2060 O O . TYR B 1 118 ? -8.125 -2.645 56.193 1.00 26.48 118 TYR B O 1
ATOM 2069 N N . THR B 1 119 ? -9.625 -1.405 55.058 1.00 27.43 119 THR B N 1
ATOM 2070 C CA . THR B 1 119 ? -8.671 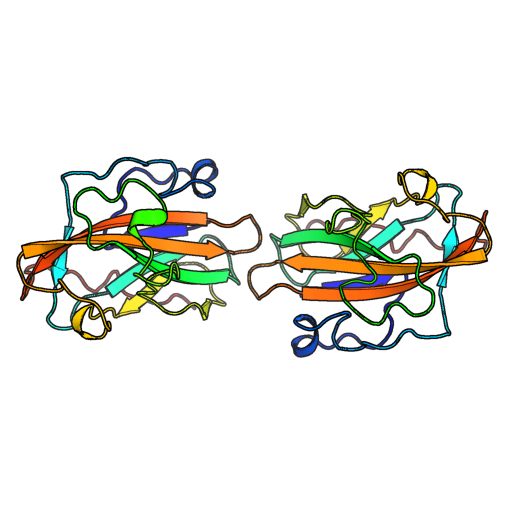-1.010 54.017 1.00 27.68 119 THR B CA 1
ATOM 2071 C C . THR B 1 119 ? -9.012 0.402 53.510 1.00 28.22 119 THR B C 1
ATOM 2072 O O . THR B 1 119 ? -10.117 0.685 53.077 1.00 25.83 119 THR B O 1
ATOM 2076 N N . GLY B 1 120 ? -7.974 1.234 53.497 1.00 29.44 120 GLY B N 1
ATOM 2077 C CA . GLY B 1 120 ? -8.012 2.660 53.290 1.00 27.94 120 GLY B CA 1
ATOM 2078 C C . GLY B 1 120 ? -6.950 3.104 52.287 1.00 28.33 120 GLY B C 1
ATOM 2079 O O . GLY B 1 120 ? -6.648 4.283 52.192 1.00 33.78 120 GLY B O 1
ATOM 2080 N N . GLY B 1 121 ? -6.380 2.143 51.556 1.00 28.01 121 GLY B N 1
ATOM 2081 C CA . GLY B 1 121 ? -5.371 2.399 50.528 1.00 28.29 121 GLY B CA 1
ATOM 2082 C C . GLY B 1 121 ? -3.941 2.174 50.994 1.00 33.00 121 GLY B C 1
ATOM 2083 O O . GLY B 1 121 ? -2.998 2.307 50.174 1.00 36.05 121 GLY B O 1
ATOM 2084 N N . ASP B 1 122 ? -3.742 1.826 52.281 1.00 31.09 122 ASP B N 1
ATOM 2085 C CA . ASP B 1 122 ? -2.387 1.653 52.845 1.00 32.45 122 ASP B CA 1
ATOM 2086 C C . ASP B 1 122 ? -2.305 0.325 53.598 1.00 31.95 122 ASP B C 1
ATOM 2087 O O . ASP B 1 122 ? -1.713 0.270 54.661 1.00 36.24 122 ASP B O 1
ATOM 2092 N N . GLY B 1 123 ? -2.913 -0.707 53.022 1.00 29.67 123 GLY B N 1
ATOM 2093 C CA . GLY B 1 123 ? -2.813 -2.100 53.452 1.00 31.57 123 GLY B CA 1
ATOM 2094 C C . GLY B 1 123 ? -4.125 -2.642 54.013 1.00 32.51 123 GLY B C 1
ATOM 2095 O O . GLY B 1 123 ? -5.130 -1.915 54.121 1.00 30.20 123 GLY B O 1
ATOM 2096 N N . ASN B 1 124 ? -4.133 -3.949 54.309 1.00 30.39 124 ASN B N 1
ATOM 2097 C CA . ASN B 1 124 ? -5.258 -4.595 54.989 1.00 31.53 124 ASN B CA 1
ATOM 2098 C C . ASN B 1 124 ? -4.947 -4.556 56.489 1.00 25.47 124 ASN B C 1
ATOM 2099 O O . ASN B 1 124 ? -3.937 -5.086 56.915 1.00 27.55 124 ASN B O 1
ATOM 2104 N N . LEU B 1 125 ? -5.782 -3.841 57.241 1.00 25.91 125 LEU B N 1
ATOM 2105 C CA . LEU B 1 125 ? -5.475 -3.456 58.606 1.00 26.12 125 LEU B CA 1
ATOM 2106 C C . LEU B 1 125 ? -6.520 -4.039 59.572 1.00 25.80 125 LEU B C 1
ATOM 2107 O O . LEU B 1 125 ? -7.665 -4.179 59.210 1.00 30.10 125 LEU B O 1
ATOM 2112 N N . TYR B 1 126 ? -6.069 -4.350 60.797 1.00 25.34 126 TYR B N 1
ATOM 2113 C CA . TYR B 1 126 ? -6.826 -5.123 61.778 1.00 23.62 126 TYR B CA 1
ATOM 2114 C C . TYR B 1 126 ? -6.568 -4.572 63.172 1.00 23.73 126 TYR B C 1
ATOM 2115 O O . TYR B 1 126 ? -5.452 -4.264 63.517 1.00 24.52 126 TYR B O 1
ATOM 2124 N N . GLN B 1 127 ? -7.629 -4.602 64.005 1.00 24.13 127 GLN B N 1
ATOM 2125 C CA . GLN B 1 127 ? -7.528 -4.417 65.434 1.00 23.40 127 GLN B CA 1
ATOM 2126 C C . GLN B 1 127 ? -8.574 -5.374 66.015 1.00 23.53 127 GLN B C 1
ATOM 2127 O O . GLN B 1 127 ? -9.574 -5.644 65.338 1.00 24.31 127 GLN B O 1
ATOM 2133 N N . CYS B 1 128 ? -8.349 -5.821 67.257 1.00 24.02 128 CYS B N 1
ATOM 2134 C CA . CYS B 1 128 ? -9.265 -6.767 67.909 1.00 26.41 128 CYS B CA 1
ATOM 2135 C C . CYS B 1 128 ? -9.734 -6.223 69.250 1.00 27.03 128 CYS B C 1
ATOM 2136 O O . CYS B 1 128 ? -8.936 -5.653 70.015 1.00 27.68 128 CYS B O 1
ATOM 2139 N N . ALA B 1 129 ? -10.996 -6.482 69.566 1.00 25.34 129 ALA B N 1
ATOM 2140 C CA . ALA B 1 129 ? -11.577 -6.167 70.881 1.00 27.38 129 ALA B CA 1
ATOM 2141 C C . ALA B 1 129 ? -12.071 -7.478 71.499 1.00 28.19 129 ALA B C 1
ATOM 2142 O O . ALA B 1 129 ? -12.824 -8.195 70.863 1.00 27.79 129 ALA B O 1
ATOM 2144 N N . ASP B 1 130 ? -11.595 -7.794 72.704 1.00 27.57 130 ASP B N 1
ATOM 2145 C CA . ASP B 1 130 ? -12.061 -8.937 73.452 1.00 27.83 130 ASP B CA 1
ATOM 2146 C C . ASP B 1 130 ? -13.185 -8.469 74.369 1.00 24.89 130 ASP B C 1
ATOM 2147 O O . ASP B 1 130 ? -13.011 -7.483 75.093 1.00 28.14 130 ASP B O 1
ATOM 2152 N N . VAL B 1 131 ? -14.319 -9.173 74.309 1.00 25.20 131 VAL B N 1
ATOM 2153 C CA . VAL B 1 131 ? -15.532 -8.789 74.972 1.00 29.20 131 VAL B CA 1
ATOM 2154 C C . VAL B 1 131 ? -16.144 -9.998 75.692 1.00 27.34 131 VAL B C 1
ATOM 2155 O O . VAL B 1 131 ? -15.827 -11.122 75.435 1.00 32.45 131 VAL B O 1
ATOM 2159 N N . THR B 1 132 ? -17.072 -9.669 76.582 1.00 33.08 132 THR B N 1
ATOM 2160 C CA . THR B 1 132 ? -17.970 -10.630 77.227 1.00 36.76 132 THR B CA 1
ATOM 2161 C C . THR B 1 132 ? -19.366 -10.065 77.076 1.00 31.65 132 THR B C 1
ATOM 2162 O O . THR B 1 132 ? -19.606 -8.972 77.505 1.00 34.57 132 THR B O 1
ATOM 2166 N N . PHE B 1 133 ? -20.237 -10.823 76.419 1.00 34.77 133 PHE B N 1
ATOM 2167 C CA . PHE B 1 133 ? -21.608 -10.375 76.172 1.00 38.52 133 PHE B CA 1
ATOM 2168 C C . PHE B 1 133 ? -22.387 -10.439 77.485 1.00 36.59 133 PHE B C 1
ATOM 2169 O O . PHE B 1 133 ? -22.256 -11.415 78.194 1.00 41.94 133 PHE B O 1
ATOM 2177 N N . ARG B 1 134 ? -23.094 -9.353 77.819 1.00 41.35 134 ARG B N 1
ATOM 2178 C CA . ARG B 1 134 ? -23.984 -9.260 78.971 1.00 40.10 134 ARG B CA 1
ATOM 2179 C C . ARG B 1 134 ? -25.386 -8.825 78.511 1.00 45.55 134 ARG B C 1
ATOM 2180 O O . ARG B 1 134 ? -25.528 -7.967 77.647 1.00 39.77 134 ARG B O 1
ATOM 2188 N N . THR B 1 135 ? -26.421 -9.382 79.145 1.00 48.24 135 THR B N 1
ATOM 2189 C CA . THR B 1 135 ? -27.822 -8.965 78.939 1.00 45.65 135 THR B CA 1
ATOM 2190 C C . THR B 1 135 ? -27.892 -7.441 78.799 1.00 44.57 135 THR B C 1
ATOM 2191 O O . THR B 1 135 ? -28.418 -6.893 77.819 1.00 49.59 135 THR B O 1
ATOM 2195 N N . THR B 1 136 ? -27.339 -6.760 79.800 1.00 44.98 136 THR B N 1
ATOM 2196 C CA . THR B 1 136 ? -27.285 -5.323 79.865 1.00 51.28 136 THR B CA 1
ATOM 2197 C C . THR B 1 136 ? -25.920 -4.899 80.425 1.00 50.10 136 THR B C 1
ATOM 2198 O O . THR B 1 136 ? -25.180 -5.700 80.941 1.00 50.17 136 THR B O 1
ATOM 2202 N N . VAL B 1 137 ? -25.642 -3.599 80.367 1.00 49.07 137 VAL B N 1
ATOM 2203 C CA . VAL B 1 137 ? -24.421 -3.021 80.831 1.00 51.59 137 VAL B CA 1
ATOM 2204 C C . VAL B 1 137 ? -24.750 -1.640 81.414 1.00 56.94 137 VAL B C 1
ATOM 2205 O O . VAL B 1 137 ? -25.508 -0.896 80.828 1.00 60.13 137 VAL B O 1
ATOM 2209 N N . ALA B 1 138 ? -24.156 -1.307 82.565 1.00 55.73 138 ALA B N 1
ATOM 2210 C CA . ALA B 1 138 ? -24.329 0.006 83.169 1.00 63.99 138 ALA B CA 1
ATOM 2211 C C . ALA B 1 138 ? -23.272 0.968 82.620 1.00 62.81 138 ALA B C 1
ATOM 2212 O O . ALA B 1 138 ? -22.249 0.568 82.062 1.00 68.84 138 ALA B O 1
ATOM 2214 N N . ASN B 1 139 ? -23.532 2.263 82.802 1.00 70.67 139 ASN B N 1
ATOM 2215 C CA . ASN B 1 139 ? -22.556 3.345 82.563 1.00 74.00 139 ASN B CA 1
ATOM 2216 C C . ASN B 1 139 ? -22.097 3.414 81.096 1.00 66.83 139 ASN B C 1
ATOM 2217 O O . ASN B 1 139 ? -21.105 4.101 80.818 1.00 63.77 139 ASN B O 1
ATOM 2222 N N . LEU B 1 140 ? -22.792 2.746 80.161 1.00 63.24 140 LEU B N 1
ATOM 2223 C CA . LEU B 1 140 ? -22.390 2.816 78.727 1.00 61.14 140 LEU B CA 1
ATOM 2224 C C . LEU B 1 140 ? -22.578 4.249 78.210 1.00 61.33 140 LEU B C 1
ATOM 2225 O O . LEU B 1 140 ? -23.699 4.751 78.112 1.00 63.15 140 LEU B O 1
ATOM 2230 N N . ASN B 1 141 ? -21.452 4.884 77.871 1.00 59.11 141 ASN B N 1
ATOM 2231 C CA . ASN B 1 141 ? -21.388 6.241 77.360 1.00 65.47 141 ASN B CA 1
ATOM 2232 C C . ASN B 1 141 ? -21.443 6.186 75.823 1.00 61.89 141 ASN B C 1
ATOM 2233 O O . ASN B 1 141 ? -20.432 5.971 75.157 1.00 58.27 141 ASN B O 1
ATOM 2238 N N . SER B 1 142 ? -22.648 6.400 75.282 1.00 58.69 142 SER B N 1
ATOM 2239 C CA . SER B 1 142 ? -22.915 6.303 73.850 1.00 60.74 142 SER B CA 1
ATOM 2240 C C . SER B 1 142 ? -22.513 7.604 73.136 1.00 58.48 142 SER B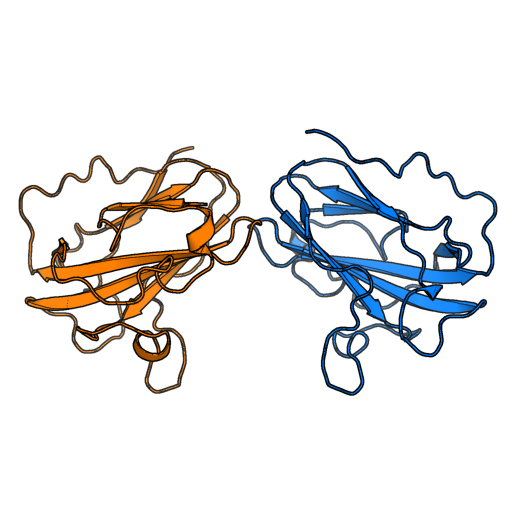 C 1
ATOM 2241 O O . SER B 1 142 ? -22.739 7.734 71.929 1.00 55.28 142 SER B O 1
ATOM 2244 N N . SER B 1 143 ? -21.887 8.545 73.857 1.00 57.50 143 SER B N 1
ATOM 2245 C CA . SER B 1 143 ? -21.481 9.823 73.270 1.00 59.10 143 SER B CA 1
ATOM 2246 C C . SER B 1 143 ? -20.299 9.628 72.322 1.00 58.43 143 SER B C 1
ATOM 2247 O O . SER B 1 143 ? -20.107 10.426 71.418 1.00 60.60 143 SER B O 1
ATOM 2250 N N . VAL B 1 144 ? -19.536 8.546 72.515 1.00 56.90 144 VAL B N 1
ATOM 2251 C CA . VAL B 1 144 ? -18.430 8.199 71.619 1.00 58.47 144 VAL B CA 1
ATOM 2252 C C . VAL B 1 144 ? -19.004 7.677 70.284 1.00 50.53 144 VAL B C 1
ATOM 2253 O O . VAL B 1 144 ? -18.311 7.641 69.265 1.00 53.38 144 VAL B O 1
ATOM 2257 N N . CYS B 1 145 ? -20.274 7.256 70.278 1.00 47.39 145 CYS B N 1
ATOM 2258 C CA A CYS B 1 145 ? -20.887 6.692 69.073 0.50 42.84 145 CYS B CA 1
ATOM 2259 C CA B CYS B 1 145 ? -20.905 6.688 69.078 0.50 44.86 145 CYS B CA 1
ATOM 2260 C C . CYS B 1 145 ? -21.471 7.814 68.203 1.00 45.71 145 CYS B C 1
ATOM 2261 O O . CYS B 1 145 ? -22.626 8.202 68.346 1.00 42.38 145 CYS B O 1
ATOM 2266 N N . THR B 1 146 ? -20.623 8.360 67.311 1.00 44.70 146 THR B N 1
ATOM 2267 C CA . THR B 1 146 ? -20.994 9.421 66.381 1.00 46.18 146 THR B CA 1
ATOM 2268 C C . THR B 1 146 ? -20.319 9.145 65.040 1.00 42.16 146 THR B C 1
ATOM 2269 O O . THR B 1 146 ? -19.307 8.441 65.011 1.00 42.38 146 THR B O 1
ATOM 2273 N N . ASN B 1 147 ? -20.903 9.666 63.958 1.00 37.95 147 ASN B N 1
ATOM 2274 C CA . ASN B 1 147 ? -20.235 9.742 62.691 1.00 40.49 147 ASN B CA 1
ATOM 2275 C C . ASN B 1 147 ? -19.795 11.182 62.402 1.00 49.23 147 ASN B C 1
ATOM 2276 O O . ASN B 1 147 ? -20.622 12.076 62.376 1.00 49.95 147 ASN B O 1
ATOM 2281 N N . SER B 1 148 ? -18.500 11.379 62.139 1.00 51.09 148 SER B N 1
ATOM 2282 C CA . SER B 1 148 ? -17.946 12.674 61.637 1.00 54.99 148 SER B CA 1
ATOM 2283 C C . SER B 1 148 ? -18.443 12.915 60.196 1.00 56.13 148 SER B C 1
ATOM 2284 O O . SER B 1 148 ? -18.843 11.966 59.542 1.00 67.45 148 SER B O 1
ATOM 2287 N N . THR B 1 149 ? -18.479 14.162 59.707 1.00 63.21 149 THR B N 1
ATOM 2288 C CA . THR B 1 149 ? -18.919 14.422 58.303 1.00 64.48 149 THR B CA 1
ATOM 2289 C C . THR B 1 149 ? -17.946 15.367 57.585 1.00 65.68 149 THR B C 1
ATOM 2290 O O . THR B 1 149 ? -17.445 16.318 58.160 1.00 70.09 149 THR B O 1
#

B-factor: mean 40.06, std 13.0, range [21.72, 109.39]

InterPro domains:
  IPR046530 Copper acquisition factor BIM1-like domain [PF20238] (19-170)
  IPR046936 Copper acquisition factor BIM1-like [PTHR34992] (1-196)

Radius of gyration: 23.17 Å; Cα contacts (8 Å, |Δi|>4): 778; chains: 2; bounding box: 44×42×66 Å

Sequence (299 aa):
HFQLQWPGARGAFVANDEVYFCGAHNNNVTTNRTDFPLDGSGFVSIKSGHAPYTVGAIISLETDADAWEEDFKNSSGGDQIAIAYRQVDNNSGTYCVPFNPSSLNIAGIQDGANATIQVVYTGGDGNLYQCADVTFRTTVANLNSSVCTNSSTTHHHFQLQWPGARGAFVANDEVYFCGAHNNNVTTNRTDFPLDGSGFVSIKSGHAPYTVGAIISLETDADAWEDFKNSSGGDQIAIAYRQVDNSGTYCVPFNPSSLNIAGIQDGANATIQVVYTGGDGNLYQCADVTFRTTVANLNSSVCCTNST

Secondary structure (DSSP, 8-state):
-EEEEESPPSS---GGGGGSGGGG--SPPS-PEEEESSS--EEEEEESSSSEEEEEEEE--SS--SGGGGB-TTS-B-EEEEEEEE--SEEEEEE--GGGS--TT-STT-EEEEEEEEESSS-EEEEEEEEEEES--SS--GGG------/-EEEEESPPSS---GGGGGSGGGG--S--S-PEEEESSS--EEEEEESSSSEEEEEEEE--TT--SGGGGB-TTS-B-EEEEEEEE--SEEEEEE--GGGSS-TT-STT-EEEEEEEEESSS-EEEEEEEEEEES--SS--GGG-----

GO terms:
  GO:0005576 extracellular region (C, EXP)

Foldseek 3Di:
DKAWPPPHFQDDDDPVQQQDDQSPSQWHDDPAAEAAQQQPGKTKMFAPDDFKKKFKFKALDNGRRDQVSQADPVGHGRTQGDIDTDGDGTMAMDTGNSVPGPDPDPDAQGKMKIWMWMDGPPHTGIHIHIHGYHNDDPPDDCVSHDDPPD/DKAWPPPHFPDDDDPVQQQDDQSPSQWADPPAAEAEQQQPGKTKMFFPDDFKKKFKFKAQDNGRRDQQSQADPVRHGQTQGDIDTDGDGTMAMDTGNSVPGPDPQPDAQGKMKIWMWMDGPPHTGIHIHIHGYHNDDPPDDCVSHDDDD

Organism: Waitea arvalis (NCBI:txid228946)

Nearest PDB structures (foldseek):
  6ibh-assembly1_A  TM=1.007E+00  e=5.573E-31  Laetisaria arvalis
  5ghu-assembly1_A  TM=5.102E-01  e=4.673E-02  Escherichia coli K-12
  7p4l-assembly1_A  TM=4.202E-01  e=3.028E-01  metagenome
  3rfz-assembly1_A  TM=3.351E-01  e=1.248E+00  Escherichia coli
  4jpq-assembly2_B  TM=3.426E-01  e=1.656E+00  Bacteroides uniformis ATCC 8492

Solvent-accessible surface area: 13707 Å² total; per-residue (Å²): 45,0,49,19,63,45,0,34,36,19,28,75,79,68,41,127,46,0,75,124,22,1,2,38,57,76,100,33,33,136,124,45,37,61,0,0,28,83,39,56,2,7,7,0,5,95,3,65,37,29,19,0,31,8,1,0,3,0,0,45,91,67,91,0,60,44,96,131,37,0,84,65,132,100,47,30,60,31,84,12,16,65,94,76,91,8,96,58,24,11,23,36,10,20,108,10,53,0,70,89,33,160,43,95,38,33,113,82,40,18,40,0,0,1,0,3,25,0,38,1,0,17,30,92,0,34,3,1,0,5,0,13,0,88,82,86,39,96,145,42,104,71,77,54,41,73,93,21,120,148,45,2,81,12,73,46,0,35,34,20,26,76,75,68,40,127,46,0,72,121,17,1,2,47,58,73,107,30,32,136,121,48,36,64,0,0,30,85,36,58,2,5,8,0,5,109,4,67,37,28,18,0,31,8,1,1,4,0,0,42,93,67,94,0,58,41,95,126,34,0,83,62,130,103,44,30,64,31,85,11,15,64,98,75,89,9,97,62,56,15,20,34,10,19,108,9,54,0,71,85,31,159,44,96,40,32,121,77,40,16,37,0,0,1,0,3,24,1,38,1,1,18,31,94,0,35,3,1,1,4,0,13,0,88,89,87,39,85,156,47,92,71,87,52,38,72,90,44,155